Protein AF-A0A523R5H1-F1 (afdb_monomer)

Secondary structure (DSSP, 8-state):
-PPP--GGGHHHHHHHHHHHHHHHHHHHHHHT-SHHHHS------SSEEEEEEEPPPPPPPP-SSSPPPP-PPEEEEEEEE-----------HHHHHTT-HHHHHHHHHHHHHHHHHHHHHHHHHHHHTTTTT-B-TTSSBSS-S-EEEETTEEEEE-----S-S-HHHHHHHHHHTT--

Foldseek 3Di:
DPDDDDPVCVVVVLCVLLVVLLVVLLVVLVVVACLVVVDDDDDDPDQKDKDKDWADFDDDDDDPPDDDDDDIDTAFMDMDGDDDDDDDDDDDPVCVVVVVVVVSSVVSNVVSVVVSVVVNCVSVVLVVQQQPRHADSQRHRVQAQFRAGHPPGRDGHHPDDPDDPDPVRVVVSVVVVVPD

Solvent-accessible surface area (backbone atoms only — not comparable to full-atom values): 11364 Å² total; per-residue (Å²): 130,87,80,76,91,45,85,86,52,48,62,63,57,49,48,58,50,44,50,50,49,21,55,52,54,32,50,59,49,57,75,70,48,64,58,75,81,77,40,90,86,81,88,78,94,60,76,55,50,77,50,71,43,70,43,76,77,76,81,88,71,85,83,83,86,64,86,85,80,81,79,62,49,66,35,48,59,41,78,48,72,72,81,88,84,86,86,87,86,86,82,61,69,65,50,59,77,70,64,43,55,75,62,60,59,44,52,36,43,52,49,21,50,49,54,50,50,52,53,52,50,58,61,50,46,50,66,76,16,20,68,81,70,29,62,46,62,76,74,42,34,65,54,33,67,68,39,56,65,29,92,89,37,82,57,65,45,62,74,66,79,90,68,67,98,42,75,70,46,53,52,52,56,56,55,54,67,74,76,110

pLDDT: mean 78.18, std 9.93, range [37.97, 90.0]

Nearest PDB structures (foldseek):
  6tsu-assembly1_U4  TM=4.488E-01  e=1.865E+00  Rhodobacter capsulatus DE442

Sequence (180 aa):
MPSVAISENFGDLLDARMRRIYDTDYKERIMTSMIPYLFGMETSDRAYEIVSGVGGMQDLQDFDGTISYDAPVQLYDKTFTFPEKALGFKIERKLYDDAMFATIDREPWQMAVSSARTREKAGAAIFNGAFVGTDGPDSVSLCNASHPYSEDDATTQSNTGTTALAPASIEATRRIGYTS

Structure (mmCIF, N/CA/C/O backbone):
data_AF-A0A523R5H1-F1
#
_entry.id   AF-A0A523R5H1-F1
#
loop_
_atom_site.group_PDB
_atom_site.id
_atom_site.type_symbol
_atom_site.label_atom_id
_atom_site.label_alt_id
_atom_site.label_comp_id
_atom_site.label_asym_id
_atom_site.label_entity_id
_atom_site.label_seq_id
_atom_site.pdbx_PDB_ins_code
_atom_site.Cartn_x
_atom_site.Cartn_y
_atom_site.Cartn_z
_atom_site.occupancy
_atom_site.B_iso_or_equiv
_atom_site.auth_seq_id
_atom_site.auth_comp_id
_atom_site.auth_asym_id
_atom_site.auth_atom_id
_atom_site.pdbx_PDB_model_num
ATOM 1 N N . MET A 1 1 ? -0.820 -10.558 41.064 1.00 37.97 1 MET A N 1
ATOM 2 C CA . MET A 1 1 ? -1.942 -10.178 41.950 1.00 37.97 1 MET A CA 1
ATOM 3 C C . MET A 1 1 ? -3.156 -9.925 41.069 1.00 37.97 1 MET A C 1
ATOM 5 O O . MET A 1 1 ? -2.973 -9.226 40.077 1.00 37.97 1 MET A O 1
ATOM 9 N N . PRO A 1 2 ? -4.343 -10.493 41.338 1.00 46.25 2 PRO A N 1
ATOM 10 C CA . PRO A 1 2 ? -5.541 -10.104 40.603 1.00 46.25 2 PRO A CA 1
ATOM 11 C C . PRO A 1 2 ? -5.817 -8.628 40.914 1.00 46.25 2 PRO A C 1
ATOM 13 O O . PRO A 1 2 ? -5.913 -8.248 42.079 1.00 46.25 2 PRO A O 1
ATOM 16 N N . SER A 1 3 ? -5.839 -7.792 39.877 1.00 49.44 3 SER A N 1
ATOM 17 C CA . SER A 1 3 ? -6.162 -6.369 39.999 1.00 49.44 3 SER A CA 1
ATOM 18 C C . SER A 1 3 ? -7.572 -6.239 40.575 1.00 49.44 3 SER A C 1
ATOM 20 O O . SER A 1 3 ? -8.535 -6.721 39.978 1.00 49.44 3 SER A O 1
ATOM 22 N N . VAL A 1 4 ? -7.693 -5.659 41.771 1.00 49.28 4 VAL A N 1
ATOM 23 C CA . VAL A 1 4 ? -8.991 -5.361 42.382 1.00 49.28 4 VAL A CA 1
ATOM 24 C C . VAL A 1 4 ? -9.612 -4.209 41.591 1.00 49.28 4 VAL A C 1
ATOM 26 O O . VAL A 1 4 ? -8.994 -3.156 41.429 1.00 49.28 4 VAL A O 1
ATOM 29 N N . ALA A 1 5 ? -10.824 -4.414 41.073 1.00 49.66 5 ALA A N 1
ATOM 30 C CA . ALA A 1 5 ? -11.556 -3.403 40.318 1.00 49.66 5 ALA A CA 1
ATOM 31 C C . ALA A 1 5 ? -12.080 -2.306 41.265 1.00 49.66 5 ALA A C 1
ATOM 33 O O . ALA A 1 5 ? -13.193 -2.390 41.778 1.00 49.66 5 ALA A O 1
ATOM 34 N N . ILE A 1 6 ? -11.253 -1.294 41.525 1.00 56.81 6 ILE A N 1
ATOM 35 C CA . ILE A 1 6 ? -11.641 -0.032 42.172 1.00 56.81 6 ILE A CA 1
ATOM 36 C C . ILE A 1 6 ? -11.884 1.043 41.106 1.00 56.81 6 ILE A C 1
ATOM 38 O O . ILE A 1 6 ? -11.350 0.951 40.002 1.00 56.81 6 ILE A O 1
ATOM 42 N N . SER A 1 7 ? -12.681 2.069 41.417 1.00 56.81 7 SER A N 1
ATOM 43 C CA . SER A 1 7 ? -13.107 3.104 40.456 1.00 56.81 7 SER A CA 1
ATOM 44 C C . SER A 1 7 ? -11.960 3.860 39.773 1.00 56.81 7 SER A C 1
ATOM 46 O O . SER A 1 7 ? -12.163 4.409 38.695 1.00 56.81 7 SER A O 1
ATOM 48 N N . GLU A 1 8 ? -10.769 3.881 40.375 1.00 61.47 8 GLU A N 1
ATOM 49 C CA . GLU A 1 8 ? -9.555 4.468 39.791 1.00 61.47 8 GLU A CA 1
ATOM 50 C C . GLU A 1 8 ? -9.006 3.649 38.607 1.00 61.47 8 GLU A C 1
ATOM 52 O O . GLU A 1 8 ? -8.511 4.232 37.650 1.00 61.47 8 GLU A O 1
ATOM 57 N N . ASN A 1 9 ? -9.196 2.323 38.596 1.00 61.16 9 ASN A N 1
ATOM 58 C CA . ASN A 1 9 ? -8.737 1.421 37.524 1.00 61.16 9 ASN A CA 1
ATOM 59 C C . ASN A 1 9 ? -9.783 1.236 36.406 1.00 61.16 9 ASN A C 1
ATOM 61 O O . ASN A 1 9 ? -9.667 0.344 35.564 1.00 61.16 9 ASN A O 1
ATOM 65 N N . PHE A 1 10 ? -10.847 2.043 36.416 1.00 57.31 10 PHE A N 1
ATOM 66 C CA . PHE A 1 10 ? -11.969 1.922 35.488 1.00 57.31 10 PHE A CA 1
ATOM 67 C C . PHE A 1 10 ? -11.547 2.118 34.021 1.00 57.31 10 PHE A C 1
ATOM 69 O O . PHE A 1 10 ? -11.956 1.346 33.152 1.00 57.31 10 PHE A O 1
ATOM 76 N N . GLY A 1 11 ? -10.695 3.116 33.760 1.00 64.44 11 GLY A N 1
ATOM 77 C CA . GLY A 1 11 ? -10.177 3.406 32.420 1.00 64.44 11 GLY A CA 1
ATOM 78 C C . GLY A 1 11 ? -9.339 2.260 31.856 1.00 64.44 11 GLY A C 1
ATOM 79 O O . GLY A 1 11 ? -9.585 1.824 30.735 1.00 64.44 11 GLY A O 1
ATOM 80 N N . ASP A 1 12 ? -8.429 1.710 32.661 1.00 69.25 12 ASP A N 1
ATOM 81 C CA . ASP A 1 12 ? -7.510 0.644 32.243 1.00 69.25 12 ASP A CA 1
ATOM 82 C C . ASP A 1 12 ? -8.241 -0.657 31.869 1.00 69.25 12 ASP A C 1
ATOM 84 O O . ASP A 1 12 ? -7.874 -1.346 30.914 1.00 69.25 12 ASP A O 1
ATOM 88 N N . LEU A 1 13 ? -9.315 -0.997 32.591 1.00 70.00 13 LEU A N 1
ATOM 89 C CA . LEU A 1 13 ? -10.130 -2.179 32.291 1.00 70.00 13 LEU A CA 1
ATOM 90 C C . LEU A 1 13 ? -10.948 -2.009 31.004 1.00 70.00 13 LEU A C 1
ATOM 92 O O . LEU A 1 13 ? -11.125 -2.973 30.251 1.00 70.00 13 LEU A O 1
ATOM 96 N N . LEU A 1 14 ? -11.449 -0.796 30.749 1.00 71.88 14 LEU A N 1
ATOM 97 C CA . LEU A 1 14 ? -12.194 -0.485 29.534 1.00 71.88 14 LEU A CA 1
ATOM 98 C C . LEU A 1 14 ? -11.258 -0.470 28.321 1.00 71.88 14 LEU A C 1
ATOM 100 O O . LEU A 1 14 ? -11.583 -1.091 27.309 1.00 71.88 14 LEU A O 1
ATOM 104 N N . ASP A 1 15 ? -10.072 0.125 28.450 1.00 79.00 15 ASP A N 1
ATOM 105 C CA . ASP A 1 15 ? -9.051 0.150 27.399 1.00 79.00 15 ASP A CA 1
ATOM 106 C C . ASP A 1 15 ? -8.651 -1.265 26.958 1.00 79.00 15 ASP A C 1
ATOM 108 O O . ASP A 1 15 ? -8.729 -1.600 25.775 1.00 79.00 15 ASP A O 1
ATOM 112 N N . ALA A 1 16 ? -8.352 -2.159 27.907 1.00 83.12 16 ALA A N 1
ATOM 113 C CA . ALA A 1 16 ? -7.979 -3.538 27.593 1.00 83.12 16 ALA A CA 1
ATOM 114 C C . ALA A 1 16 ? -9.077 -4.309 26.828 1.00 83.12 16 ALA A C 1
ATOM 116 O O . ALA A 1 16 ? -8.771 -5.130 25.955 1.00 83.12 16 ALA A O 1
ATOM 117 N N . ARG A 1 17 ? -10.361 -4.057 27.130 1.00 82.69 17 ARG A N 1
ATOM 118 C CA . ARG A 1 17 ? -11.498 -4.654 26.406 1.00 82.69 17 ARG A CA 1
ATOM 119 C C . ARG A 1 17 ? -11.628 -4.075 25.000 1.00 82.69 17 ARG A C 1
ATOM 121 O O . ARG A 1 17 ? -11.708 -4.847 24.046 1.00 82.69 17 ARG A O 1
ATOM 128 N N . MET A 1 18 ? -11.640 -2.749 24.873 1.00 83.81 18 MET A N 1
ATOM 129 C CA . MET A 1 18 ? -11.789 -2.065 23.584 1.00 83.81 18 MET A CA 1
ATOM 130 C C . MET A 1 18 ? -10.647 -2.435 22.636 1.00 83.81 18 MET A C 1
ATOM 132 O O . MET A 1 18 ? -10.885 -2.757 21.472 1.00 83.81 18 MET A O 1
ATOM 136 N N . ARG A 1 19 ? -9.416 -2.483 23.158 1.00 84.69 19 ARG A N 1
ATOM 137 C CA . ARG A 1 19 ? -8.225 -2.895 22.416 1.00 84.69 19 ARG A CA 1
ATOM 138 C C . ARG A 1 19 ? -8.326 -4.330 21.920 1.00 84.69 19 ARG A C 1
ATOM 140 O O . ARG A 1 19 ? -8.032 -4.590 20.760 1.00 84.69 19 ARG A O 1
ATOM 147 N N . ARG A 1 20 ? -8.802 -5.258 22.756 1.00 87.00 20 ARG A N 1
ATOM 148 C CA . ARG A 1 20 ? -9.009 -6.653 22.340 1.00 87.00 20 ARG A CA 1
ATOM 149 C C . ARG A 1 20 ? -10.024 -6.768 21.203 1.00 87.00 20 ARG A C 1
ATOM 151 O O . ARG A 1 20 ? -9.769 -7.519 20.264 1.00 87.00 20 ARG A O 1
ATOM 158 N N . ILE A 1 21 ? -11.155 -6.062 21.299 1.00 85.38 21 ILE A N 1
ATOM 159 C CA . ILE A 1 21 ? -12.183 -6.053 20.245 1.00 85.38 21 ILE A CA 1
ATOM 160 C C . ILE A 1 21 ? -11.562 -5.530 18.950 1.00 85.38 21 ILE A C 1
ATOM 162 O O . ILE A 1 21 ? -11.566 -6.240 17.950 1.00 85.38 21 ILE A O 1
ATOM 166 N N . TYR A 1 22 ? -10.924 -4.357 19.004 1.00 85.88 22 TYR A N 1
ATOM 167 C CA . TYR A 1 22 ? -10.254 -3.765 17.850 1.00 85.88 22 TYR A CA 1
ATOM 168 C C . TYR A 1 22 ? -9.224 -4.714 17.220 1.00 85.88 22 TYR A C 1
ATOM 170 O O . TYR A 1 22 ? -9.290 -4.974 16.022 1.00 85.88 22 TYR A O 1
ATOM 178 N N . ASP A 1 23 ? -8.300 -5.266 18.010 1.00 86.88 23 ASP A N 1
ATOM 179 C CA . ASP A 1 23 ? -7.216 -6.113 17.505 1.00 86.88 23 ASP A CA 1
ATOM 180 C C . ASP A 1 23 ? -7.735 -7.409 16.871 1.00 86.88 23 ASP A C 1
ATOM 182 O O . ASP A 1 23 ? -7.182 -7.868 15.870 1.00 86.88 23 ASP A O 1
ATOM 186 N N . THR A 1 24 ? -8.785 -8.005 17.439 1.00 88.12 24 THR A N 1
ATOM 187 C CA . THR A 1 24 ? -9.395 -9.236 16.909 1.00 88.12 24 THR A CA 1
ATOM 188 C C . THR A 1 24 ? -10.057 -8.951 15.563 1.00 88.12 24 THR A C 1
ATOM 190 O O . THR A 1 24 ? -9.707 -9.557 14.551 1.00 88.12 24 THR A O 1
ATOM 193 N N . ASP A 1 25 ? -10.928 -7.944 15.532 1.00 85.56 25 ASP A N 1
ATOM 194 C CA . ASP A 1 25 ? -11.674 -7.537 14.344 1.00 85.56 25 ASP A CA 1
ATOM 195 C C . ASP A 1 25 ? -10.788 -7.008 13.214 1.00 85.56 25 ASP A C 1
ATOM 197 O O . ASP A 1 25 ? -11.092 -7.187 12.029 1.00 85.56 25 ASP A O 1
ATOM 201 N N . TYR A 1 26 ? -9.708 -6.315 13.566 1.00 83.12 26 TYR A N 1
ATOM 202 C CA . TYR A 1 26 ? -8.750 -5.790 12.606 1.00 83.12 26 TYR A CA 1
ATOM 203 C C . TYR A 1 26 ? -7.939 -6.921 11.968 1.00 83.12 26 TYR A C 1
ATOM 205 O O . TYR A 1 26 ? -7.792 -6.955 10.745 1.00 83.12 26 TYR A O 1
ATOM 213 N N . LYS A 1 27 ? -7.470 -7.891 12.767 1.00 85.00 27 LYS A N 1
ATOM 214 C CA . LYS A 1 27 ? -6.739 -9.064 12.263 1.00 85.00 27 LYS A CA 1
ATOM 215 C C . LYS A 1 27 ? -7.581 -9.890 11.297 1.00 85.00 27 LYS A C 1
ATOM 217 O O . LYS A 1 27 ? -7.102 -10.195 10.209 1.00 85.00 27 LYS A O 1
ATOM 222 N N . GLU A 1 28 ? -8.827 -10.205 11.646 1.00 83.81 28 GLU A N 1
ATOM 223 C CA . GLU A 1 28 ? -9.723 -10.979 10.772 1.00 83.81 28 GLU A CA 1
ATOM 224 C C . GLU A 1 28 ? -9.933 -10.301 9.410 1.00 83.81 28 GLU A C 1
ATOM 226 O O . GLU A 1 28 ? -9.902 -10.949 8.359 1.00 83.81 28 GLU A O 1
ATOM 231 N N . ARG A 1 29 ? -10.070 -8.970 9.405 1.00 81.50 29 ARG A N 1
ATOM 232 C CA . ARG A 1 29 ? -10.246 -8.198 8.169 1.00 81.50 29 ARG A CA 1
ATOM 233 C C . ARG A 1 29 ? -8.983 -8.129 7.325 1.00 81.50 29 ARG A C 1
ATOM 235 O O . ARG A 1 29 ? -9.084 -8.215 6.106 1.00 81.50 29 ARG A O 1
ATOM 242 N N . ILE A 1 30 ? -7.809 -8.026 7.945 1.00 75.12 30 ILE A N 1
ATOM 243 C CA . ILE A 1 30 ? -6.536 -8.098 7.216 1.00 75.12 30 ILE A CA 1
ATOM 244 C C . ILE A 1 30 ? -6.362 -9.461 6.547 1.00 75.12 30 ILE A C 1
ATOM 246 O O . ILE A 1 30 ? -5.889 -9.513 5.418 1.00 75.12 30 ILE A O 1
ATOM 250 N N . MET A 1 31 ? -6.755 -10.555 7.200 1.00 72.00 31 MET A N 1
ATOM 251 C CA . MET A 1 31 ? -6.618 -11.901 6.623 1.00 72.00 31 MET A CA 1
ATOM 252 C C . MET A 1 31 ? -7.493 -12.108 5.379 1.00 72.00 31 MET A C 1
ATOM 254 O O . MET A 1 31 ? -7.165 -12.927 4.528 1.00 72.00 31 MET A O 1
ATOM 258 N N . THR A 1 32 ? -8.580 -11.343 5.252 1.00 80.44 32 THR A N 1
ATOM 259 C CA . THR A 1 32 ? -9.464 -11.356 4.072 1.00 80.44 32 THR A CA 1
ATOM 260 C C . THR A 1 32 ? -9.066 -10.300 3.024 1.00 80.44 32 THR A C 1
ATOM 262 O O . THR A 1 32 ? -9.730 -10.154 2.001 1.00 80.44 32 THR A O 1
ATOM 265 N N . SER A 1 33 ? -7.997 -9.537 3.266 1.00 83.69 33 SER A N 1
ATOM 266 C CA . SER A 1 33 ? -7.520 -8.488 2.361 1.00 83.69 33 SER A CA 1
ATOM 267 C C . SER A 1 33 ? -7.110 -9.054 1.003 1.00 83.69 33 SER A C 1
ATOM 269 O O . SER A 1 33 ? -6.491 -10.116 0.921 1.00 83.69 33 SER A O 1
ATOM 271 N N . MET A 1 34 ? -7.390 -8.304 -0.066 1.00 83.50 34 MET A N 1
ATOM 272 C CA . MET A 1 34 ? -6.948 -8.667 -1.415 1.00 83.50 34 MET A CA 1
ATOM 273 C C . MET A 1 34 ? -5.550 -8.121 -1.739 1.00 83.50 34 MET A C 1
ATOM 275 O O . MET A 1 34 ? -4.915 -8.566 -2.691 1.00 83.50 34 MET A O 1
ATOM 279 N N . ILE A 1 35 ? -5.038 -7.198 -0.917 1.00 85.94 35 ILE A N 1
ATOM 280 C CA . ILE A 1 35 ? -3.739 -6.538 -1.099 1.00 85.94 35 ILE A CA 1
ATOM 281 C C . ILE A 1 35 ? -2.579 -7.543 -1.216 1.00 85.94 35 ILE A C 1
ATOM 283 O O . ILE A 1 35 ? -1.800 -7.387 -2.153 1.00 85.94 35 ILE A O 1
ATOM 287 N N . PRO A 1 36 ? -2.451 -8.589 -0.369 1.00 84.69 36 PRO A N 1
ATOM 288 C CA . PRO A 1 36 ? -1.332 -9.534 -0.467 1.00 84.69 36 PRO A CA 1
ATOM 289 C C . PRO A 1 36 ? -1.320 -10.360 -1.759 1.00 84.69 36 PRO A C 1
ATOM 291 O O . PRO A 1 36 ? -0.283 -10.897 -2.127 1.00 84.69 36 PRO A O 1
ATOM 294 N N . TYR A 1 37 ? -2.465 -10.484 -2.438 1.00 84.75 37 TYR A N 1
ATOM 295 C CA . TYR A 1 37 ? -2.551 -11.171 -3.729 1.00 84.75 37 TYR A CA 1
ATOM 296 C C . TYR A 1 37 ? -2.187 -10.260 -4.905 1.00 84.75 37 TYR A C 1
ATOM 298 O O . TYR A 1 37 ? -1.831 -10.756 -5.969 1.00 84.75 37 TYR A O 1
ATOM 306 N N . LEU A 1 38 ? -2.307 -8.941 -4.729 1.00 83.69 38 LEU A N 1
ATOM 307 C CA . LEU A 1 38 ? -2.040 -7.948 -5.771 1.00 83.69 38 LEU A CA 1
ATOM 308 C C . LEU A 1 38 ? -0.629 -7.353 -5.678 1.00 83.69 38 LEU A C 1
ATOM 310 O O . LEU A 1 38 ? -0.081 -6.943 -6.696 1.00 83.69 38 LEU A O 1
ATOM 314 N N . PHE A 1 39 ? -0.050 -7.295 -4.478 1.00 85.62 39 PHE A N 1
ATOM 315 C CA . PHE A 1 39 ? 1.228 -6.638 -4.213 1.00 85.62 39 PHE A CA 1
ATOM 316 C C . PHE A 1 39 ? 2.195 -7.559 -3.465 1.00 85.62 39 PHE A C 1
ATOM 318 O O . PHE A 1 39 ? 1.802 -8.266 -2.535 1.00 85.62 39 PHE A O 1
ATOM 325 N N . GLY A 1 40 ? 3.482 -7.476 -3.815 1.00 83.94 40 GLY A N 1
ATOM 326 C CA . GLY A 1 40 ? 4.562 -7.969 -2.962 1.00 83.94 40 GLY A CA 1
ATOM 327 C C . GLY A 1 40 ? 4.672 -7.078 -1.726 1.00 83.94 40 GLY A C 1
ATOM 328 O O . GLY A 1 40 ? 4.917 -5.881 -1.846 1.00 83.94 40 GLY A O 1
ATOM 329 N N . MET A 1 41 ? 4.422 -7.641 -0.546 1.00 82.25 41 MET A N 1
ATOM 330 C CA . MET A 1 41 ? 4.431 -6.891 0.709 1.00 82.25 41 MET A CA 1
ATOM 331 C C . MET A 1 41 ? 5.783 -7.036 1.403 1.00 82.25 41 MET A C 1
ATOM 333 O O . MET A 1 41 ? 6.143 -8.133 1.824 1.00 82.25 41 MET A O 1
ATOM 337 N N . GLU A 1 42 ? 6.475 -5.917 1.593 1.00 82.31 42 GLU A N 1
ATOM 338 C CA . GLU A 1 42 ? 7.677 -5.825 2.422 1.00 82.31 42 GLU A C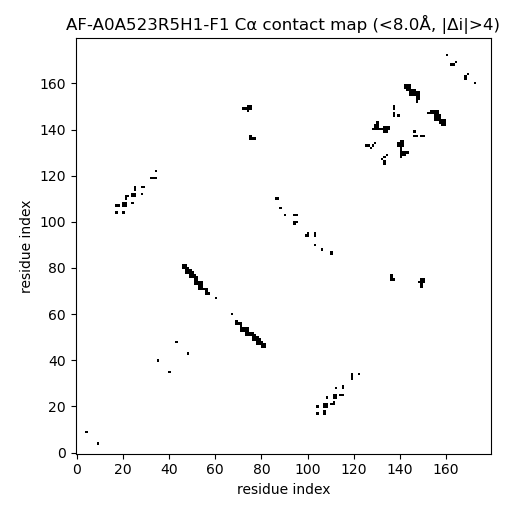A 1
ATOM 339 C C . GLU A 1 42 ? 7.410 -4.952 3.653 1.00 82.31 42 GLU A C 1
ATOM 341 O O . GLU A 1 42 ? 6.553 -4.064 3.643 1.00 82.31 42 GLU A O 1
ATOM 346 N N . THR A 1 43 ? 8.120 -5.229 4.745 1.00 81.31 43 THR A N 1
ATOM 347 C CA . THR A 1 43 ? 8.044 -4.451 5.987 1.00 81.31 43 THR A CA 1
ATOM 348 C C . THR A 1 43 ? 9.255 -3.538 6.096 1.00 81.31 43 THR A C 1
ATOM 350 O O . THR A 1 43 ? 10.379 -4.008 5.935 1.00 81.31 43 THR A O 1
ATOM 353 N N . SER A 1 44 ? 9.037 -2.269 6.433 1.00 81.56 44 SER A N 1
ATOM 354 C CA . SER A 1 44 ? 10.105 -1.311 6.722 1.00 81.56 44 SER A CA 1
ATOM 355 C C . SER A 1 44 ? 9.808 -0.546 8.010 1.00 81.56 44 SER A C 1
ATOM 357 O O . SER A 1 44 ? 8.657 -0.201 8.281 1.00 81.56 44 SER A O 1
ATOM 359 N N . ASP A 1 45 ? 10.866 -0.268 8.773 1.00 82.12 45 ASP A N 1
ATOM 360 C CA . ASP A 1 45 ? 10.852 0.597 9.959 1.00 82.12 45 ASP A CA 1
ATOM 361 C C . ASP A 1 45 ? 11.319 2.034 9.641 1.00 82.12 45 ASP A C 1
ATOM 363 O O . ASP A 1 45 ? 11.437 2.874 10.537 1.00 82.12 45 ASP A O 1
ATOM 367 N N . ARG A 1 46 ? 11.640 2.337 8.373 1.00 81.75 46 ARG A N 1
ATOM 368 C CA . ARG A 1 46 ? 12.145 3.650 7.949 1.00 81.75 46 ARG A CA 1
ATOM 369 C C . ARG A 1 46 ? 10.999 4.597 7.605 1.00 81.75 46 ARG A C 1
ATOM 371 O O . ARG A 1 46 ? 9.937 4.187 7.153 1.00 81.75 46 ARG A O 1
ATOM 378 N N . ALA A 1 47 ? 11.238 5.898 7.769 1.00 76.75 47 ALA A N 1
ATOM 379 C CA . ALA A 1 47 ? 10.262 6.933 7.409 1.00 76.75 47 ALA A CA 1
ATOM 380 C C . ALA A 1 47 ? 9.981 6.990 5.893 1.00 76.75 47 ALA A C 1
ATOM 382 O O . ALA A 1 47 ? 8.889 7.376 5.471 1.00 76.75 47 ALA A O 1
ATOM 383 N N . TYR A 1 48 ? 10.969 6.608 5.084 1.00 81.12 48 TYR A N 1
ATOM 384 C CA . TYR A 1 48 ? 10.861 6.459 3.640 1.00 81.12 48 TYR A CA 1
ATOM 385 C C . TYR A 1 48 ? 11.794 5.343 3.163 1.00 81.12 48 TYR A C 1
ATOM 387 O O . TYR A 1 48 ? 12.813 5.071 3.801 1.00 81.12 48 TYR A O 1
ATOM 395 N N . GLU A 1 49 ? 11.455 4.731 2.032 1.00 81.38 49 GLU A N 1
ATOM 396 C CA . GLU A 1 49 ? 12.320 3.789 1.317 1.00 81.38 49 GLU A CA 1
ATOM 397 C C . GLU A 1 49 ? 12.511 4.254 -0.119 1.00 81.38 49 GLU A C 1
ATOM 399 O O . GLU A 1 49 ? 11.582 4.780 -0.734 1.00 81.38 49 GLU A O 1
ATOM 404 N N . ILE A 1 50 ? 13.717 4.059 -0.646 1.00 80.94 50 ILE A N 1
ATOM 405 C CA . ILE A 1 50 ? 14.052 4.370 -2.034 1.00 80.94 50 ILE A CA 1
ATOM 406 C C . ILE A 1 50 ? 14.378 3.056 -2.724 1.00 80.94 50 ILE A C 1
ATOM 408 O O . ILE A 1 50 ? 15.282 2.336 -2.300 1.00 80.94 50 ILE A O 1
ATOM 412 N N . VAL A 1 51 ? 13.632 2.752 -3.780 1.00 78.56 51 VAL A N 1
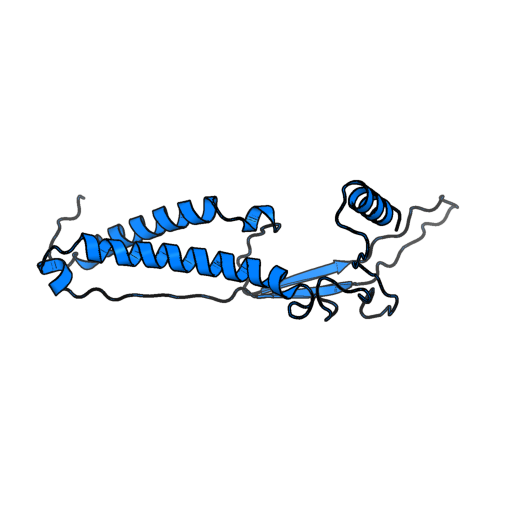ATOM 413 C CA . VAL A 1 51 ? 13.927 1.633 -4.672 1.00 78.56 51 VAL A CA 1
ATOM 414 C C . VAL A 1 51 ? 14.472 2.218 -5.965 1.00 78.56 51 VAL A C 1
ATOM 416 O O . VAL A 1 51 ? 13.798 3.025 -6.603 1.00 78.56 51 VAL A O 1
ATOM 419 N N . SER A 1 52 ? 15.690 1.814 -6.315 1.00 77.56 52 SER A N 1
ATOM 420 C CA . SER A 1 52 ? 16.357 2.190 -7.560 1.00 77.56 52 SER A CA 1
ATOM 421 C C . SER A 1 52 ? 16.339 1.003 -8.512 1.00 77.56 52 SER A C 1
ATOM 423 O O . SER A 1 52 ? 16.684 -0.115 -8.116 1.00 77.56 52 SER A O 1
ATOM 425 N N . GLY A 1 53 ? 15.902 1.223 -9.750 1.00 66.94 53 GLY A N 1
ATOM 426 C CA . GLY A 1 53 ? 16.055 0.221 -10.796 1.00 66.94 53 GLY A CA 1
ATOM 427 C C . GLY A 1 53 ? 17.483 0.248 -11.342 1.00 66.94 53 GLY A C 1
ATOM 428 O O . GLY A 1 53 ? 18.022 1.308 -11.641 1.00 66.94 53 GLY A O 1
ATOM 429 N N . VAL A 1 54 ? 18.096 -0.919 -11.508 1.00 66.69 54 VAL A N 1
ATOM 430 C CA . VAL A 1 54 ? 19.371 -1.056 -12.225 1.00 66.69 54 VAL A CA 1
ATOM 431 C C . VAL A 1 54 ? 19.087 -1.806 -13.519 1.00 66.69 54 VAL A C 1
ATOM 433 O O . VAL A 1 54 ? 18.398 -2.828 -13.494 1.00 66.69 54 VAL A O 1
ATOM 436 N N . GLY A 1 55 ? 19.574 -1.280 -14.643 1.00 60.75 55 GLY A N 1
ATOM 437 C CA . GLY A 1 55 ? 19.435 -1.909 -15.951 1.00 60.75 55 GLY A 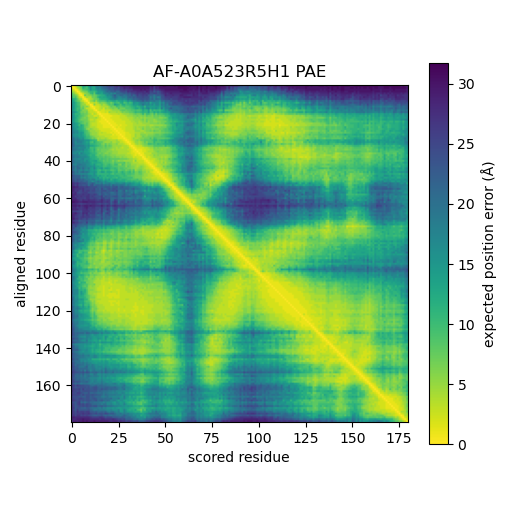CA 1
ATOM 438 C C . GLY A 1 55 ? 20.018 -3.323 -15.973 1.00 60.75 55 GLY A C 1
ATOM 439 O O . GLY A 1 55 ? 20.962 -3.638 -15.245 1.00 60.75 55 GLY A O 1
ATOM 440 N N . GLY A 1 56 ? 19.430 -4.189 -16.800 1.00 59.09 56 GLY A N 1
ATOM 441 C CA . GLY A 1 56 ? 19.927 -5.548 -16.998 1.00 59.09 56 GLY A CA 1
ATOM 442 C C . GLY A 1 56 ? 21.334 -5.551 -17.597 1.00 59.09 56 GLY A C 1
ATOM 443 O O . GLY A 1 56 ? 21.676 -4.669 -18.382 1.00 59.09 56 GLY A O 1
ATOM 444 N N . MET A 1 57 ? 22.137 -6.549 -17.224 1.00 59.62 57 MET A N 1
ATOM 445 C CA . MET A 1 57 ? 23.426 -6.795 -17.871 1.00 59.62 57 MET A CA 1
ATOM 446 C C . MET A 1 57 ? 23.201 -7.464 -19.231 1.00 59.62 57 MET A C 1
ATOM 448 O O . MET A 1 57 ? 22.288 -8.278 -19.378 1.00 59.62 57 MET A O 1
ATOM 452 N N . GLN A 1 58 ? 24.039 -7.134 -20.207 1.00 60.75 58 GLN A N 1
ATOM 453 C CA . GLN A 1 58 ? 24.035 -7.738 -21.535 1.00 60.75 58 GLN A CA 1
ATOM 454 C C . GLN A 1 58 ? 24.322 -9.247 -21.494 1.00 60.75 58 GLN A C 1
ATOM 456 O O . GLN A 1 58 ? 24.955 -9.766 -20.570 1.00 60.75 58 GLN A O 1
ATOM 461 N N . ASP A 1 59 ? 23.882 -9.948 -22.543 1.00 67.12 59 ASP A N 1
ATOM 462 C CA . ASP A 1 59 ? 24.140 -11.375 -22.722 1.00 67.12 59 ASP A CA 1
ATOM 463 C C . ASP A 1 59 ? 25.643 -11.687 -22.733 1.00 67.12 59 ASP A C 1
ATOM 465 O O . ASP A 1 59 ? 26.451 -10.983 -23.353 1.00 67.12 59 ASP A O 1
ATOM 469 N N . LEU A 1 60 ? 26.002 -12.797 -22.079 1.00 66.75 60 LEU A N 1
ATOM 470 C CA . LEU A 1 60 ? 27.368 -13.317 -22.045 1.00 66.75 60 LEU A CA 1
ATOM 471 C C . LEU A 1 60 ? 27.873 -13.558 -23.473 1.00 66.75 60 LEU A C 1
ATOM 473 O O . LEU A 1 60 ? 27.336 -14.394 -24.198 1.00 66.75 60 LEU A O 1
ATOM 477 N N . GLN A 1 61 ? 28.919 -12.832 -23.860 1.00 72.62 61 GLN A N 1
ATOM 478 C CA . GLN A 1 61 ? 29.601 -13.023 -25.139 1.00 72.62 61 GLN A C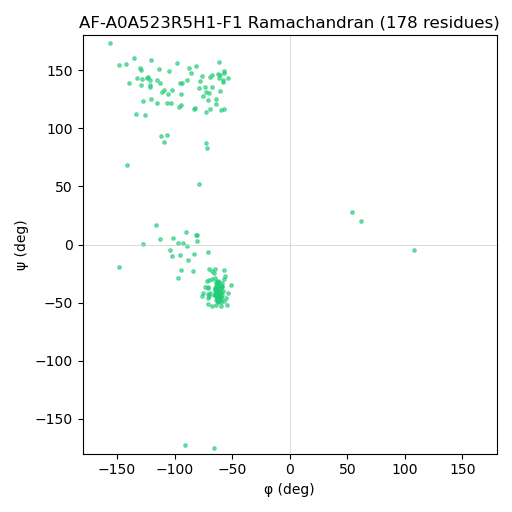A 1
ATOM 479 C C . GLN A 1 61 ? 30.601 -14.184 -25.056 1.00 72.62 61 GLN A C 1
ATOM 481 O O . GLN A 1 61 ? 31.145 -14.476 -23.986 1.00 72.62 61 GLN A O 1
ATOM 486 N N . ASP A 1 62 ? 30.874 -14.823 -26.197 1.00 73.88 62 ASP A N 1
ATOM 487 C CA . ASP A 1 62 ? 31.924 -15.836 -26.300 1.00 73.88 62 ASP A CA 1
ATOM 488 C C . ASP A 1 62 ? 33.289 -15.226 -25.947 1.00 73.88 62 ASP A C 1
ATOM 490 O O . ASP A 1 62 ? 33.668 -14.156 -26.422 1.00 73.88 62 ASP A O 1
ATOM 494 N N . PHE A 1 63 ? 34.037 -15.912 -25.084 1.00 71.25 63 PHE A N 1
ATOM 495 C CA . PHE A 1 63 ? 35.308 -15.419 -24.564 1.00 71.25 63 PHE A CA 1
ATOM 496 C C . PHE A 1 63 ? 36.410 -15.465 -25.637 1.00 71.25 63 PHE A C 1
ATOM 498 O O . PHE A 1 63 ? 36.842 -16.546 -26.037 1.00 71.25 63 PHE A O 1
ATOM 505 N N . ASP A 1 64 ? 36.910 -14.300 -26.061 1.00 76.94 64 ASP A N 1
ATOM 506 C CA . ASP A 1 64 ? 37.954 -14.155 -27.093 1.00 76.94 64 ASP A CA 1
ATOM 507 C C . ASP A 1 64 ? 39.367 -13.881 -26.533 1.00 76.94 64 ASP A C 1
ATOM 509 O O . ASP A 1 64 ? 40.319 -13.664 -27.285 1.00 76.94 64 ASP A O 1
ATOM 513 N N . GLY A 1 65 ? 39.517 -13.922 -25.206 1.00 69.88 65 GLY A N 1
ATOM 514 C CA . GLY A 1 65 ? 40.765 -13.612 -24.505 1.00 69.88 65 GLY A CA 1
ATOM 515 C C . GLY A 1 65 ? 40.751 -12.288 -23.738 1.00 69.88 65 GLY A C 1
ATOM 516 O O . GLY A 1 65 ? 41.700 -12.033 -22.996 1.00 69.88 65 GLY A O 1
ATOM 517 N N . THR A 1 66 ? 39.683 -11.487 -23.842 1.00 70.56 66 THR A N 1
ATOM 518 C CA . THR A 1 66 ? 39.457 -10.299 -22.999 1.00 70.56 66 THR A CA 1
ATOM 519 C C . THR A 1 66 ? 38.120 -10.395 -22.257 1.00 70.56 66 THR A C 1
ATOM 521 O O . THR A 1 66 ? 37.144 -10.929 -22.775 1.00 70.56 66 THR A O 1
ATOM 524 N N . ILE A 1 67 ? 38.060 -9.891 -21.019 1.00 74.19 67 ILE A N 1
ATOM 525 C CA . ILE A 1 67 ? 36.795 -9.770 -20.280 1.00 74.19 67 ILE A CA 1
ATOM 526 C C . ILE A 1 67 ? 36.109 -8.480 -20.732 1.00 74.19 67 ILE A C 1
ATOM 528 O O . ILE A 1 67 ? 36.641 -7.391 -20.513 1.00 74.19 67 ILE A O 1
ATOM 532 N N . SER A 1 68 ? 34.935 -8.607 -21.352 1.00 68.75 68 SER A N 1
ATOM 533 C CA . SER A 1 68 ? 34.056 -7.465 -21.603 1.00 68.75 68 SER A CA 1
ATOM 534 C C . SER A 1 68 ? 33.368 -7.060 -20.299 1.00 68.75 68 SER A C 1
ATOM 536 O O . SER A 1 68 ? 32.787 -7.907 -19.617 1.00 68.75 68 SER A O 1
ATOM 538 N N . TYR A 1 69 ? 33.459 -5.781 -19.938 1.00 71.62 69 TYR A N 1
ATOM 539 C CA . TYR A 1 69 ? 32.762 -5.212 -18.787 1.00 71.62 69 TYR A CA 1
ATOM 540 C C . TYR A 1 69 ? 31.558 -4.423 -19.280 1.00 71.62 69 TYR A C 1
ATOM 542 O O . TYR A 1 69 ? 31.715 -3.480 -20.053 1.00 71.62 69 TYR A O 1
ATOM 550 N N . ASP A 1 70 ? 30.377 -4.805 -18.810 1.00 70.12 70 ASP A N 1
ATOM 551 C CA . ASP A 1 70 ? 29.153 -4.062 -19.072 1.00 70.12 70 ASP A CA 1
ATOM 552 C C . ASP A 1 70 ? 28.960 -2.939 -18.039 1.00 70.12 70 ASP A C 1
ATOM 554 O O . ASP A 1 70 ? 29.367 -3.065 -16.878 1.00 70.12 70 ASP A O 1
ATOM 558 N N . ALA A 1 71 ? 28.349 -1.838 -18.472 1.00 67.31 71 ALA A N 1
ATOM 559 C CA . ALA A 1 71 ? 28.020 -0.687 -17.644 1.00 67.31 71 ALA A CA 1
ATOM 560 C C . ALA A 1 71 ? 26.491 -0.602 -17.510 1.00 67.31 71 ALA A C 1
ATOM 562 O O . ALA A 1 71 ? 25.840 -0.018 -18.379 1.00 67.31 71 ALA A O 1
ATOM 563 N N . PRO A 1 72 ? 25.898 -1.180 -16.448 1.00 64.88 72 PRO A N 1
ATOM 564 C CA . PRO A 1 72 ? 24.456 -1.137 -16.272 1.00 64.88 72 PRO A CA 1
ATOM 565 C C . PRO A 1 72 ? 23.999 0.314 -16.088 1.00 64.88 72 PRO A C 1
ATOM 567 O O . PRO A 1 72 ? 24.498 1.034 -15.221 1.00 64.88 72 PRO A O 1
ATOM 570 N N . VAL A 1 73 ? 23.050 0.739 -16.920 1.00 68.12 73 VAL A N 1
ATOM 571 C CA . VAL A 1 73 ? 22.447 2.075 -16.850 1.00 68.12 73 VAL A CA 1
ATOM 572 C C . VAL A 1 73 ? 21.513 2.133 -15.640 1.00 68.12 73 VAL A C 1
ATOM 574 O O . VAL A 1 73 ? 20.750 1.195 -15.394 1.00 68.12 73 VAL A O 1
ATOM 577 N N . GLN A 1 74 ? 21.575 3.216 -14.865 1.00 72.69 74 GLN A N 1
ATOM 578 C CA . GLN A 1 74 ? 20.637 3.447 -13.766 1.00 72.69 74 GLN A CA 1
ATOM 579 C C . GLN A 1 74 ? 19.248 3.765 -14.342 1.00 72.69 74 GLN A C 1
ATOM 581 O O . GLN A 1 74 ? 19.114 4.579 -15.255 1.00 72.69 74 GLN A O 1
ATOM 586 N N . LEU A 1 75 ? 18.219 3.085 -13.841 1.00 80.06 75 LEU A N 1
ATOM 587 C CA . LEU A 1 75 ? 16.823 3.360 -14.182 1.00 80.06 75 LEU A CA 1
ATOM 588 C C . LEU A 1 75 ? 16.242 4.369 -13.181 1.00 80.06 75 LEU A C 1
ATOM 590 O O . LEU A 1 75 ? 16.947 4.925 -12.346 1.00 80.06 75 LEU A O 1
ATOM 594 N N . TYR A 1 76 ? 14.936 4.604 -13.255 1.00 78.81 76 TYR A N 1
ATOM 595 C CA . TYR A 1 76 ? 14.271 5.551 -12.371 1.00 78.81 76 TYR A CA 1
ATOM 596 C C . TYR A 1 76 ? 14.248 5.107 -10.903 1.00 78.81 76 TYR A C 1
ATOM 598 O O . TYR A 1 76 ? 14.046 3.929 -10.582 1.00 78.81 76 TYR A O 1
ATOM 606 N N . ASP A 1 77 ? 14.341 6.094 -10.015 1.00 82.38 77 ASP A N 1
ATOM 607 C CA . ASP A 1 77 ? 14.181 5.918 -8.576 1.00 82.38 77 ASP A CA 1
ATOM 608 C C . ASP A 1 77 ? 12.725 6.181 -8.151 1.00 82.38 77 ASP A C 1
ATOM 610 O O . ASP A 1 77 ? 12.079 7.137 -8.591 1.00 82.38 77 ASP A O 1
ATOM 614 N N . LYS A 1 78 ? 12.192 5.362 -7.234 1.00 81.69 78 LYS A N 1
ATOM 615 C CA . LYS A 1 78 ? 10.907 5.627 -6.566 1.00 81.69 78 LYS A CA 1
ATOM 616 C C . LYS A 1 78 ? 11.092 5.717 -5.060 1.00 81.69 78 LYS A C 1
ATOM 618 O O . LYS A 1 78 ? 11.532 4.765 -4.417 1.00 81.69 78 LYS A O 1
ATOM 623 N N . THR A 1 79 ? 10.649 6.835 -4.493 1.00 83.56 79 THR A N 1
ATOM 624 C CA . THR A 1 79 ? 10.568 7.021 -3.041 1.00 83.56 79 THR A CA 1
ATOM 625 C C . THR A 1 79 ? 9.173 6.665 -2.537 1.00 83.56 79 THR A C 1
ATOM 627 O O . THR A 1 79 ? 8.183 7.299 -2.909 1.00 83.56 79 THR A O 1
ATOM 630 N N . PHE A 1 80 ? 9.093 5.680 -1.649 1.00 81.19 80 PHE A N 1
ATOM 631 C CA . PHE A 1 80 ? 7.883 5.324 -0.917 1.00 81.19 80 PHE A CA 1
ATOM 632 C C . PHE A 1 80 ? 7.876 6.021 0.441 1.00 81.19 80 PHE A C 1
ATOM 634 O O . PHE A 1 80 ? 8.847 5.947 1.193 1.00 81.19 80 PHE A O 1
ATOM 641 N N . THR A 1 81 ? 6.772 6.692 0.767 1.00 82.69 81 THR A N 1
ATOM 642 C CA . THR A 1 81 ? 6.559 7.327 2.073 1.00 82.69 81 THR A CA 1
ATOM 643 C C . THR A 1 81 ? 5.396 6.656 2.794 1.00 82.69 81 THR A C 1
ATOM 645 O O . THR A 1 81 ? 4.393 6.289 2.176 1.00 82.69 81 THR A O 1
ATOM 648 N N . PHE A 1 82 ? 5.522 6.486 4.111 1.00 81.12 82 PHE A N 1
ATOM 649 C CA . PHE A 1 82 ? 4.520 5.809 4.936 1.00 81.12 82 PHE A CA 1
ATOM 650 C C . PHE A 1 82 ? 3.756 6.834 5.791 1.00 81.12 82 PHE A C 1
ATOM 652 O O . PHE A 1 82 ? 4.227 7.213 6.863 1.00 81.12 82 PHE A O 1
ATOM 659 N N . PRO A 1 83 ? 2.590 7.337 5.340 1.00 80.62 83 PRO A N 1
ATOM 660 C CA . PRO A 1 83 ? 1.850 8.349 6.083 1.00 80.62 83 PRO A CA 1
ATOM 661 C C . PRO A 1 83 ? 1.181 7.760 7.330 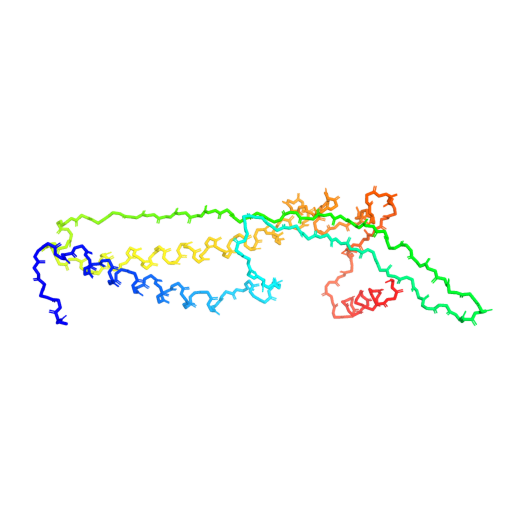1.00 80.62 83 PRO A C 1
ATOM 663 O O . PRO A 1 83 ? 0.442 6.774 7.244 1.00 80.62 83 PRO A O 1
ATOM 666 N N . GLU A 1 84 ? 1.359 8.422 8.472 1.00 82.50 84 GLU A N 1
ATOM 667 C CA . GLU A 1 84 ? 0.653 8.089 9.709 1.00 82.50 84 GLU A CA 1
ATOM 668 C C . GLU A 1 84 ? -0.850 8.393 9.576 1.00 82.50 84 GLU A C 1
ATOM 670 O O . GLU A 1 84 ? -1.259 9.433 9.049 1.00 82.50 84 GLU A O 1
ATOM 675 N N . LYS A 1 85 ? -1.701 7.468 10.037 1.00 81.00 85 LYS A N 1
ATOM 676 C CA . LYS A 1 85 ? -3.161 7.627 10.044 1.00 81.00 85 LYS A CA 1
ATOM 677 C C . LYS A 1 85 ? -3.690 7.367 11.445 1.00 81.00 85 LYS A C 1
ATOM 679 O O . LYS A 1 85 ? -3.500 6.279 11.980 1.00 81.00 85 LYS A O 1
ATOM 684 N N . ALA A 1 86 ? -4.405 8.342 11.996 1.00 81.38 86 ALA A N 1
ATOM 685 C CA . ALA A 1 86 ? -5.015 8.251 13.315 1.00 81.38 86 ALA A CA 1
ATOM 686 C C . ALA A 1 86 ? -6.534 8.444 13.232 1.00 81.38 86 ALA A C 1
ATOM 688 O O . ALA A 1 86 ? -7.035 9.276 12.474 1.00 81.38 86 ALA A O 1
ATOM 689 N N . LEU A 1 87 ? -7.264 7.674 14.037 1.00 81.06 87 LEU A N 1
ATOM 690 C CA . LEU A 1 87 ? -8.696 7.822 14.272 1.00 81.06 87 LEU A CA 1
ATOM 691 C C . LEU A 1 87 ? -8.946 7.594 15.764 1.00 81.06 87 LEU A C 1
ATOM 693 O O . LEU A 1 87 ? -8.347 6.703 16.357 1.00 81.06 87 LEU A O 1
ATOM 697 N N . GLY A 1 88 ? -9.814 8.400 16.369 1.00 81.62 88 GLY A N 1
ATOM 698 C CA . GLY A 1 88 ? -10.153 8.289 17.784 1.00 81.62 88 GLY A CA 1
ATOM 699 C C . GLY A 1 88 ? -11.630 8.562 18.023 1.00 81.62 88 GLY A C 1
ATOM 700 O O . GLY A 1 88 ? -12.278 9.262 17.245 1.00 81.62 88 GLY A O 1
ATOM 701 N N . PHE A 1 89 ? -12.153 8.014 19.113 1.00 80.25 89 PHE A N 1
ATOM 702 C CA . PHE A 1 89 ? -13.522 8.223 19.572 1.00 80.25 89 PHE A CA 1
ATOM 703 C C . PHE A 1 89 ? -13.526 8.479 21.083 1.00 80.25 89 PHE A C 1
ATOM 705 O O . PHE A 1 89 ? -12.552 8.190 21.779 1.00 80.25 89 PHE A O 1
ATOM 712 N N . LYS A 1 90 ? -14.605 9.075 21.593 1.00 82.31 90 LYS A N 1
ATOM 713 C CA . LYS A 1 90 ? -14.779 9.381 23.019 1.00 82.31 90 LYS A CA 1
ATOM 714 C C . LYS A 1 90 ? -16.038 8.687 23.517 1.00 82.31 90 LYS A C 1
ATOM 716 O O . LYS A 1 90 ? -17.057 8.725 22.836 1.00 82.31 90 LYS A O 1
ATOM 721 N N . ILE A 1 91 ? -15.967 8.089 24.702 1.00 78.06 91 ILE A N 1
ATOM 722 C CA . ILE A 1 91 ? -17.114 7.463 25.366 1.00 78.06 91 ILE A CA 1
ATOM 723 C C . ILE A 1 91 ? -17.507 8.322 26.565 1.00 78.06 91 ILE A C 1
ATOM 725 O O . ILE A 1 91 ? -16.658 8.727 27.360 1.00 78.06 91 ILE A O 1
ATOM 729 N N . GLU A 1 92 ? -18.800 8.597 26.703 1.00 82.81 92 GLU A N 1
ATOM 730 C CA . GLU A 1 92 ? -19.336 9.285 27.872 1.00 82.81 92 GLU A CA 1
ATOM 731 C C . GLU A 1 92 ? -19.468 8.333 29.064 1.00 82.81 92 GLU A C 1
ATOM 733 O O . GLU A 1 92 ? -19.924 7.199 28.922 1.00 82.81 92 GLU A O 1
ATOM 738 N N . ARG A 1 93 ? -19.150 8.817 30.271 1.00 78.88 93 ARG A N 1
ATOM 739 C CA . ARG A 1 93 ? -19.274 8.022 31.504 1.00 78.88 93 ARG A CA 1
ATOM 740 C C . ARG A 1 93 ? -20.708 7.546 31.760 1.00 78.88 93 ARG A C 1
ATOM 742 O O . ARG A 1 93 ? -20.900 6.405 32.158 1.00 78.88 93 ARG A O 1
ATOM 749 N N . LYS A 1 94 ? -21.705 8.381 31.449 1.00 81.00 94 LYS A N 1
ATOM 750 C CA . LYS A 1 94 ? -23.125 8.025 31.592 1.00 81.00 94 LYS A CA 1
ATOM 751 C C . LYS A 1 94 ? -23.509 6.795 30.774 1.00 81.00 94 LYS A C 1
ATOM 753 O O . LYS A 1 94 ? -24.262 5.966 31.252 1.00 81.00 94 LYS A O 1
ATOM 758 N N . LEU A 1 95 ? -22.931 6.635 29.583 1.00 76.25 95 LEU A N 1
ATOM 759 C CA . LEU A 1 95 ? -23.196 5.489 28.714 1.00 76.25 95 LEU A CA 1
ATOM 760 C C . LEU A 1 95 ? -22.753 4.164 29.359 1.00 76.25 95 LEU A C 1
ATOM 762 O O . LEU A 1 95 ? -23.360 3.116 29.138 1.00 76.25 95 LEU A O 1
ATOM 766 N N . TYR A 1 96 ? -21.690 4.219 30.164 1.00 76.00 96 TYR A N 1
ATOM 767 C CA . TYR A 1 96 ? -21.237 3.091 30.968 1.00 76.00 96 TYR A CA 1
ATOM 768 C C . TYR A 1 96 ? -22.121 2.879 32.199 1.00 76.00 96 TYR A C 1
ATOM 770 O O . TYR A 1 96 ? -22.503 1.743 32.480 1.00 76.00 96 TYR A O 1
ATOM 778 N N . ASP A 1 97 ? -22.466 3.959 32.903 1.00 75.00 97 ASP A N 1
ATOM 779 C CA . ASP A 1 97 ? -23.332 3.902 34.086 1.00 75.00 97 ASP A CA 1
ATOM 780 C C . ASP A 1 97 ? -24.732 3.346 33.733 1.00 75.00 97 ASP A C 1
ATOM 782 O O . ASP A 1 97 ? -25.309 2.588 34.510 1.00 75.00 97 ASP A O 1
ATOM 786 N N . ASP A 1 98 ? -25.219 3.617 32.517 1.00 82.56 98 ASP A N 1
ATOM 787 C CA . ASP A 1 98 ? -26.470 3.093 31.947 1.00 82.56 98 ASP A CA 1
ATOM 788 C C . ASP A 1 98 ? -26.337 1.661 31.377 1.00 82.56 98 ASP A C 1
ATOM 790 O O . ASP A 1 98 ? -27.250 1.150 30.724 1.00 82.56 98 ASP A O 1
ATOM 794 N N . ALA A 1 99 ? -25.196 0.995 31.597 1.00 75.62 99 ALA A N 1
ATOM 795 C CA . ALA A 1 99 ? -24.897 -0.371 31.158 1.00 75.62 99 ALA A CA 1
ATOM 796 C C . ALA A 1 99 ? -25.089 -0.623 29.645 1.00 75.62 99 ALA A C 1
ATOM 798 O O . ALA A 1 99 ? -25.328 -1.757 29.215 1.00 75.62 99 ALA A O 1
ATOM 799 N N . MET A 1 100 ? -24.934 0.406 28.803 1.00 78.81 100 MET A N 1
ATOM 800 C CA . MET A 1 100 ? -25.078 0.305 27.344 1.00 78.81 100 MET A CA 1
ATOM 801 C C . MET A 1 100 ? -23.835 -0.299 26.663 1.00 78.81 100 MET A C 1
ATOM 803 O O . MET A 1 100 ? -23.299 0.238 25.691 1.00 78.81 100 MET A O 1
ATOM 807 N N . PHE A 1 101 ? -23.382 -1.462 27.137 1.00 77.38 101 PHE A N 1
ATOM 808 C CA . PHE A 1 101 ? -22.174 -2.140 26.650 1.00 77.38 101 PHE A CA 1
ATOM 809 C C . PHE A 1 101 ? -22.216 -2.485 25.161 1.00 77.38 101 PHE A C 1
ATOM 811 O O . PHE A 1 101 ? -21.189 -2.413 24.496 1.00 77.38 101 PHE A O 1
ATOM 818 N N . ALA A 1 102 ? -23.397 -2.796 24.621 1.00 78.38 102 ALA A N 1
ATOM 819 C CA . ALA A 1 102 ? -23.563 -3.084 23.198 1.00 78.38 102 ALA A CA 1
ATOM 820 C C . ALA A 1 102 ? -23.212 -1.879 22.308 1.00 78.38 102 ALA A C 1
ATOM 822 O O . ALA A 1 102 ? -22.662 -2.048 21.222 1.00 78.38 102 ALA A O 1
ATOM 823 N N . THR A 1 103 ? -23.503 -0.659 22.767 1.00 79.50 103 THR A N 1
ATOM 824 C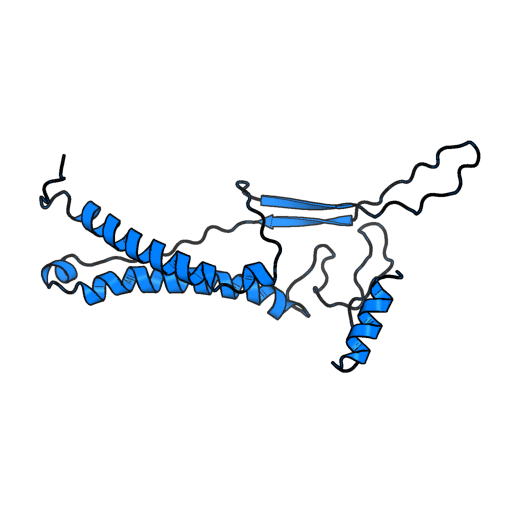 CA . THR A 1 103 ? -23.150 0.570 22.045 1.00 79.50 103 THR A CA 1
ATOM 825 C C . THR A 1 103 ? -21.662 0.863 22.188 1.00 79.50 103 THR A C 1
ATOM 827 O O . THR A 1 103 ? -21.016 1.198 21.201 1.00 79.50 103 THR A O 1
ATOM 830 N N . ILE A 1 104 ? -21.108 0.672 23.389 1.00 81.12 104 ILE A N 1
ATOM 831 C CA . ILE A 1 104 ? -19.687 0.901 23.680 1.00 81.12 104 ILE A CA 1
ATOM 832 C C . ILE A 1 104 ? -18.796 -0.051 22.865 1.00 81.12 104 ILE A C 1
ATOM 834 O O . ILE A 1 104 ? -17.847 0.406 22.242 1.00 81.12 104 ILE A O 1
ATOM 838 N N . ASP A 1 105 ? -19.118 -1.346 22.807 1.00 84.50 105 ASP A N 1
ATOM 839 C CA . ASP A 1 105 ? -18.343 -2.346 22.053 1.00 84.50 105 ASP A CA 1
ATOM 840 C C . ASP A 1 105 ? -18.409 -2.138 20.532 1.00 84.50 105 ASP A C 1
ATOM 842 O O . ASP A 1 105 ? -17.528 -2.578 19.790 1.00 84.50 105 ASP A O 1
ATOM 846 N N . ARG A 1 106 ? -19.448 -1.455 20.043 1.00 84.38 106 ARG A N 1
ATOM 847 C CA . ARG A 1 106 ? -19.626 -1.187 18.615 1.00 84.38 106 ARG A CA 1
ATOM 848 C C . ARG A 1 106 ? -18.633 -0.149 18.093 1.00 84.38 106 ARG A C 1
ATOM 850 O O . ARG A 1 106 ? -18.242 -0.229 16.932 1.00 84.38 106 ARG A O 1
ATOM 857 N N . GLU A 1 107 ? -18.214 0.804 18.918 1.00 85.75 107 GLU A N 1
ATOM 858 C CA . GLU A 1 107 ? -17.278 1.863 18.522 1.00 85.75 107 GLU A CA 1
ATOM 859 C C . GLU A 1 107 ? -15.875 1.336 18.134 1.00 85.75 107 GLU A C 1
ATOM 861 O O . GLU A 1 107 ? -15.439 1.611 17.010 1.00 85.75 107 GLU A O 1
ATOM 866 N N . PRO A 1 108 ? -15.168 0.512 18.944 1.00 85.88 108 PRO A N 1
ATOM 867 C CA . PRO A 1 108 ? -13.888 -0.069 18.527 1.00 85.88 108 PRO A CA 1
ATOM 868 C C . PRO A 1 108 ? -14.045 -1.020 17.332 1.00 85.88 108 PRO A C 1
ATOM 870 O O . PRO A 1 108 ? -13.162 -1.071 16.475 1.00 85.88 108 PRO A O 1
ATOM 873 N N . TRP A 1 109 ? -15.181 -1.720 17.220 1.00 86.44 109 TRP A N 1
ATOM 874 C CA . TRP A 1 109 ? -15.494 -2.552 16.057 1.00 86.44 109 TRP A CA 1
ATOM 875 C C . TRP A 1 109 ? -15.587 -1.714 14.774 1.00 86.44 109 TRP A C 1
ATOM 877 O O . TRP A 1 109 ? -14.957 -2.029 13.762 1.00 86.44 109 TRP A O 1
ATOM 887 N N . GLN A 1 110 ? -16.323 -0.598 14.805 1.00 87.00 110 GLN A N 1
ATOM 888 C CA . GLN A 1 110 ? -16.424 0.317 13.664 1.00 87.00 110 GLN A CA 1
ATOM 889 C C . GLN A 1 110 ? -15.074 0.947 13.319 1.00 87.00 110 GLN A C 1
ATOM 891 O O . GLN A 1 110 ? -14.763 1.122 12.137 1.00 87.00 110 GLN A O 1
ATOM 896 N N . MET A 1 111 ? -14.252 1.239 14.326 1.00 87.62 111 MET A N 1
ATOM 897 C CA . MET A 1 111 ? -12.895 1.735 14.125 1.00 87.62 111 MET A CA 1
ATOM 898 C C . MET A 1 111 ? -12.029 0.709 13.377 1.00 87.62 111 MET A C 1
ATOM 900 O O . MET A 1 111 ? -11.390 1.076 12.390 1.00 87.62 111 MET A O 1
ATOM 904 N N . ALA A 1 112 ? -12.070 -0.571 13.766 1.00 87.44 112 ALA A N 1
ATOM 905 C CA . ALA A 1 112 ? -11.359 -1.657 13.079 1.00 87.44 112 ALA A CA 1
ATOM 906 C C . ALA A 1 112 ? -11.843 -1.854 11.633 1.00 87.44 112 ALA A C 1
ATOM 908 O O . ALA A 1 112 ? -11.052 -2.068 10.712 1.00 87.44 112 ALA A O 1
ATOM 909 N N . VAL A 1 113 ? -13.153 -1.732 11.400 1.00 88.56 113 VAL A N 1
ATOM 910 C CA . VAL A 1 113 ? -13.734 -1.754 10.050 1.00 88.56 113 VAL A CA 1
ATOM 911 C C . VAL A 1 113 ? -13.217 -0.583 9.213 1.00 88.56 113 VAL A C 1
ATOM 913 O O . VAL A 1 113 ? -12.868 -0.758 8.045 1.00 88.56 113 VAL A O 1
ATOM 916 N N . SER A 1 114 ? -13.203 0.620 9.784 1.00 88.44 114 SER A N 1
ATOM 917 C CA . SER A 1 114 ? -12.797 1.843 9.094 1.00 88.44 114 SER A CA 1
ATOM 918 C C . SER A 1 114 ? -11.317 1.815 8.711 1.00 88.44 114 SER A C 1
ATOM 920 O O . SER A 1 114 ? -10.973 2.140 7.569 1.00 88.44 114 SER A O 1
ATOM 922 N N . SER A 1 115 ? -10.445 1.361 9.617 1.00 87.56 115 SER A N 1
ATOM 923 C CA . SER A 1 115 ? -9.008 1.245 9.355 1.00 87.56 115 SER A CA 1
ATOM 924 C C . SER A 1 115 ? -8.722 0.228 8.247 1.00 87.56 115 SER A C 1
ATOM 926 O O . SER A 1 115 ? -8.050 0.565 7.270 1.00 87.56 115 SER A O 1
ATOM 928 N N . ALA A 1 116 ? -9.325 -0.963 8.315 1.00 88.56 116 ALA A N 1
ATOM 929 C CA . ALA A 1 116 ? -9.199 -1.977 7.268 1.00 88.56 116 ALA A CA 1
ATOM 930 C C . ALA A 1 116 ? -9.713 -1.474 5.905 1.00 88.56 116 ALA A C 1
ATOM 932 O O . ALA A 1 116 ? -9.016 -1.579 4.899 1.00 88.56 116 ALA A O 1
ATOM 933 N N . ARG A 1 117 ? -10.892 -0.837 5.860 1.00 89.19 117 ARG A N 1
ATOM 934 C CA . ARG A 1 117 ? -11.447 -0.268 4.615 1.00 89.19 117 ARG A CA 1
ATOM 935 C C . ARG A 1 117 ? -10.569 0.829 4.026 1.00 89.19 117 ARG A C 1
ATOM 937 O O . ARG A 1 117 ? -10.479 0.945 2.808 1.00 89.19 117 ARG A O 1
ATOM 944 N N . THR A 1 118 ? -9.956 1.654 4.869 1.00 90.00 118 THR A N 1
ATOM 945 C CA . THR A 1 118 ? -9.052 2.717 4.415 1.00 90.00 118 THR A CA 1
ATOM 946 C C . THR A 1 118 ? -7.812 2.122 3.755 1.00 90.00 118 THR A C 1
ATOM 948 O O . THR A 1 118 ? -7.394 2.612 2.707 1.00 90.00 118 THR A O 1
ATOM 951 N N . ARG A 1 119 ? -7.277 1.029 4.314 1.00 87.38 119 ARG A N 1
ATOM 952 C CA . ARG A 1 119 ? -6.167 0.277 3.720 1.00 87.38 119 ARG A CA 1
ATOM 953 C C . ARG A 1 119 ? -6.541 -0.309 2.353 1.00 87.38 119 ARG A C 1
ATOM 955 O O . ARG A 1 119 ? -5.817 -0.076 1.391 1.00 87.38 119 ARG A O 1
ATOM 962 N N . GLU A 1 120 ? -7.689 -0.981 2.241 1.00 88.62 120 GLU A N 1
ATOM 963 C CA . GLU A 1 120 ? -8.172 -1.534 0.960 1.00 88.62 120 GLU A CA 1
ATOM 964 C C . GLU A 1 120 ? -8.379 -0.452 -0.103 1.00 88.62 120 GLU A C 1
ATOM 966 O O . GLU A 1 120 ? -7.941 -0.593 -1.242 1.00 88.62 120 GLU A O 1
ATOM 971 N N . LYS A 1 121 ? -9.009 0.669 0.272 1.00 89.75 121 LYS A N 1
ATOM 972 C CA . LYS A 1 121 ? -9.228 1.792 -0.648 1.00 89.75 121 LYS A CA 1
ATOM 973 C C . LYS A 1 121 ? -7.917 2.382 -1.154 1.00 89.75 121 LYS A C 1
ATOM 975 O O . LYS A 1 121 ? -7.843 2.729 -2.326 1.00 89.75 121 LYS A O 1
ATOM 980 N N . ALA A 1 122 ? -6.907 2.494 -0.291 1.00 87.69 122 ALA A N 1
ATOM 981 C CA . ALA A 1 122 ? -5.596 2.993 -0.687 1.00 87.69 122 ALA A CA 1
ATOM 982 C C . ALA A 1 122 ? -4.914 2.056 -1.698 1.00 87.69 122 ALA A C 1
ATOM 984 O O . ALA A 1 122 ? -4.417 2.534 -2.711 1.00 87.69 122 ALA A O 1
ATOM 985 N N . GLY A 1 123 ? -4.961 0.737 -1.477 1.00 85.94 123 GLY A N 1
ATOM 986 C CA . GLY A 1 123 ? -4.427 -0.237 -2.437 1.00 85.94 123 GLY A CA 1
ATOM 987 C C . GLY A 1 123 ? -5.178 -0.224 -3.774 1.00 85.94 123 GLY A C 1
ATOM 988 O O . GLY A 1 123 ? -4.564 -0.195 -4.836 1.00 85.94 123 GLY A O 1
ATOM 989 N N . ALA A 1 124 ? -6.511 -0.167 -3.735 1.00 87.25 124 ALA A N 1
ATOM 990 C CA . ALA A 1 124 ? -7.337 -0.115 -4.941 1.00 87.25 124 ALA A CA 1
ATOM 991 C C . ALA A 1 124 ? -7.169 1.194 -5.734 1.00 87.25 124 ALA A C 1
ATOM 993 O O . ALA A 1 124 ? -7.315 1.191 -6.954 1.00 87.25 124 ALA A O 1
ATOM 994 N N . ALA A 1 125 ? -6.856 2.311 -5.067 1.00 88.44 125 ALA A N 1
ATOM 995 C CA . ALA A 1 125 ? -6.676 3.608 -5.720 1.00 88.44 125 ALA A CA 1
ATOM 996 C C . ALA A 1 125 ? -5.567 3.587 -6.784 1.00 88.44 125 ALA A C 1
ATOM 998 O O . ALA A 1 125 ? -5.743 4.208 -7.828 1.00 88.44 125 ALA A O 1
ATOM 999 N N . ILE A 1 126 ? -4.493 2.822 -6.556 1.00 87.44 126 ILE A N 1
ATOM 1000 C CA . ILE A 1 126 ? -3.377 2.653 -7.501 1.00 87.44 126 ILE A CA 1
ATOM 1001 C C . ILE A 1 126 ? -3.881 2.070 -8.829 1.00 87.44 126 ILE A C 1
ATOM 1003 O O . ILE A 1 126 ? -3.620 2.617 -9.896 1.00 87.44 126 ILE A O 1
ATOM 1007 N N . PHE A 1 127 ? -4.664 0.989 -8.772 1.00 85.88 127 PHE A N 1
ATOM 1008 C CA . PHE A 1 127 ? -5.205 0.355 -9.978 1.00 85.88 127 PHE A CA 1
ATOM 1009 C C . PHE A 1 127 ? -6.334 1.163 -10.616 1.00 85.88 127 PHE A C 1
ATOM 1011 O O . PHE A 1 127 ? -6.413 1.252 -11.838 1.00 85.88 127 PHE A O 1
ATOM 1018 N N . ASN A 1 128 ? -7.181 1.806 -9.810 1.00 88.19 128 ASN A N 1
ATOM 1019 C CA . ASN A 1 128 ? -8.226 2.693 -10.326 1.00 88.19 128 ASN A CA 1
ATOM 1020 C C . ASN A 1 128 ? -7.633 3.890 -11.087 1.00 88.19 128 ASN A C 1
ATOM 1022 O O . ASN A 1 128 ? -8.249 4.388 -12.026 1.00 88.19 128 ASN A O 1
ATOM 1026 N N . GLY A 1 129 ? -6.444 4.348 -10.685 1.00 86.25 129 GLY A N 1
ATOM 1027 C CA . GLY A 1 129 ? -5.698 5.419 -11.335 1.00 86.25 129 GLY A CA 1
ATOM 1028 C C . GLY A 1 129 ? -4.755 4.961 -12.448 1.00 86.25 129 GLY A C 1
ATOM 1029 O O . GLY A 1 129 ? -4.136 5.821 -13.067 1.00 86.25 129 GLY A O 1
ATOM 1030 N N . ALA A 1 130 ? -4.647 3.664 -12.750 1.00 84.69 130 ALA A N 1
ATOM 1031 C CA . ALA A 1 130 ? -3.559 3.121 -13.570 1.00 84.69 130 ALA A CA 1
ATOM 1032 C C . ALA A 1 130 ? -3.412 3.751 -14.971 1.00 84.69 130 ALA A C 1
ATOM 1034 O O . ALA A 1 130 ? -2.309 3.793 -15.503 1.00 84.69 130 ALA A O 1
ATOM 1035 N N . PHE A 1 131 ? -4.491 4.270 -15.565 1.00 83.81 131 PHE A N 1
ATOM 1036 C CA . PHE A 1 131 ? -4.461 4.849 -16.916 1.00 83.81 131 PHE A CA 1
ATOM 1037 C C . PHE A 1 131 ? -4.245 6.370 -16.965 1.00 83.81 131 PHE A C 1
ATOM 1039 O O . PHE A 1 131 ? -3.873 6.880 -18.015 1.00 83.81 131 PHE A O 1
ATOM 1046 N N . VAL A 1 132 ? -4.540 7.116 -15.890 1.00 82.00 132 VAL A N 1
ATOM 1047 C CA . VAL A 1 132 ? -4.570 8.602 -15.931 1.00 82.00 132 VAL A CA 1
ATOM 1048 C C . VAL A 1 132 ? -4.161 9.273 -14.607 1.00 82.00 132 VAL A C 1
ATOM 1050 O O . VAL A 1 132 ? -3.836 10.452 -14.602 1.00 82.00 132 VAL A O 1
ATOM 1053 N N . GLY A 1 133 ? -4.205 8.571 -13.472 1.00 78.88 133 GLY A N 1
ATOM 1054 C CA . GLY A 1 133 ? -4.106 9.180 -12.136 1.00 78.88 133 GLY A CA 1
ATOM 1055 C C . GLY A 1 133 ? -3.054 8.586 -11.202 1.00 78.88 133 GLY A C 1
ATOM 1056 O O . GLY A 1 133 ? -2.971 9.001 -10.049 1.00 78.88 133 GLY A O 1
ATOM 1057 N N . THR A 1 134 ? -2.290 7.587 -11.633 1.00 83.19 134 THR A N 1
ATOM 1058 C CA . THR A 1 134 ? -1.181 7.029 -10.855 1.00 83.19 134 THR A CA 1
ATOM 1059 C C . THR A 1 134 ? 0.027 6.895 -11.751 1.00 83.19 134 THR A C 1
ATOM 1061 O O . THR A 1 134 ? 0.030 6.069 -12.665 1.00 83.19 134 THR A O 1
ATOM 1064 N N . ASP A 1 135 ? 1.035 7.706 -11.451 1.00 86.75 135 ASP A N 1
ATOM 1065 C CA . ASP A 1 135 ? 2.248 7.775 -12.245 1.00 86.75 135 ASP A CA 1
ATOM 1066 C C . ASP A 1 135 ? 3.337 6.867 -11.669 1.00 86.75 135 ASP A C 1
ATOM 1068 O O . ASP A 1 135 ? 3.557 6.771 -10.447 1.00 86.75 135 ASP A O 1
ATOM 1072 N N . GLY A 1 136 ? 4.025 6.195 -12.587 1.00 83.06 136 GLY A N 1
ATOM 1073 C CA . GLY A 1 136 ? 5.227 5.427 -12.341 1.00 83.06 136 GLY A CA 1
ATOM 1074 C C . GLY A 1 136 ? 6.405 6.307 -11.909 1.00 83.06 136 GLY A C 1
ATOM 1075 O O . GLY A 1 136 ? 6.255 7.496 -11.612 1.00 83.06 136 GLY A O 1
ATOM 1076 N N . PRO A 1 137 ? 7.591 5.714 -11.745 1.00 82.00 137 PRO A N 1
ATOM 1077 C CA . PRO A 1 137 ? 8.816 6.464 -11.467 1.00 82.00 137 PRO A CA 1
ATOM 1078 C C . PRO A 1 137 ? 9.293 7.277 -12.689 1.00 82.00 137 PRO A C 1
ATOM 1080 O O . PRO A 1 137 ? 9.943 8.301 -12.535 1.00 82.00 137 PRO A O 1
ATOM 1083 N N . ASP A 1 138 ? 8.857 6.889 -13.883 1.00 81.25 138 ASP A N 1
ATOM 1084 C CA . ASP A 1 138 ? 9.057 7.549 -15.175 1.00 81.25 138 ASP A CA 1
ATOM 1085 C C . ASP A 1 138 ? 8.079 8.714 -15.447 1.00 81.25 138 ASP A C 1
ATOM 1087 O O . ASP A 1 138 ? 8.039 9.267 -16.545 1.00 81.25 138 ASP A O 1
ATOM 1091 N N . SER A 1 139 ? 7.291 9.114 -14.441 1.00 84.31 139 SER A N 1
ATOM 1092 C CA . SER A 1 139 ? 6.325 10.225 -14.500 1.00 84.31 139 SER A CA 1
ATOM 1093 C C . SER A 1 139 ? 5.189 10.062 -15.520 1.00 84.31 139 SER A C 1
ATOM 1095 O O . SER A 1 139 ? 4.547 11.048 -15.885 1.00 84.31 139 SER A O 1
ATOM 1097 N N . VAL A 1 140 ? 4.901 8.835 -15.959 1.00 86.88 140 VAL A N 1
ATOM 1098 C CA . VAL A 1 140 ? 3.730 8.529 -16.793 1.00 86.88 140 VAL A CA 1
ATOM 1099 C C . VAL A 1 140 ? 2.813 7.519 -16.108 1.00 86.88 140 VAL A C 1
ATOM 1101 O O . VAL A 1 140 ? 3.222 6.781 -15.213 1.00 86.88 140 VAL A O 1
ATOM 1104 N N . SER A 1 141 ? 1.550 7.479 -16.530 1.00 87.62 141 SER A N 1
ATOM 1105 C CA . SER A 1 141 ? 0.543 6.549 -16.010 1.00 87.62 141 SER A CA 1
ATOM 1106 C C . SER A 1 141 ? 1.010 5.092 -16.082 1.00 87.62 141 SER A C 1
ATOM 1108 O O . SER A 1 141 ? 1.587 4.697 -17.092 1.00 87.62 141 SER A O 1
ATOM 1110 N N . LEU A 1 142 ? 0.670 4.263 -15.091 1.00 85.44 142 LEU A N 1
ATOM 1111 C CA . LEU A 1 142 ? 1.074 2.846 -15.051 1.00 85.44 142 LEU A CA 1
ATOM 1112 C C . LEU A 1 142 ? 0.765 2.046 -16.328 1.00 85.44 142 LEU A C 1
ATOM 1114 O O . LEU A 1 142 ? 1.529 1.150 -16.663 1.00 85.44 142 LEU A O 1
ATOM 1118 N N . CYS A 1 143 ? -0.336 2.330 -17.025 1.00 85.69 143 CYS A N 1
ATOM 1119 C CA . CYS A 1 143 ? -0.680 1.698 -18.299 1.00 85.69 143 CYS A CA 1
ATOM 1120 C C . CYS A 1 143 ? -0.524 2.699 -19.454 1.00 85.69 143 CYS A C 1
ATOM 1122 O O . CYS A 1 143 ? -1.492 3.375 -19.810 1.00 85.69 143 CYS A O 1
ATOM 1124 N N . ASN A 1 144 ? 0.676 2.800 -20.035 1.00 85.88 144 ASN A N 1
ATOM 1125 C CA . ASN A 1 144 ? 0.999 3.731 -21.115 1.00 85.88 144 ASN A CA 1
ATOM 1126 C C . ASN A 1 144 ? 1.704 3.052 -22.306 1.00 85.88 144 ASN A C 1
ATOM 1128 O O . ASN A 1 144 ? 2.383 2.031 -22.197 1.00 85.88 144 ASN A O 1
ATOM 1132 N N . ALA A 1 145 ? 1.519 3.627 -23.494 1.00 84.94 145 ALA A N 1
ATOM 1133 C CA . ALA A 1 145 ? 2.190 3.180 -24.711 1.00 84.94 145 ALA A CA 1
ATOM 1134 C C . ALA A 1 145 ? 3.607 3.761 -24.862 1.00 84.94 145 ALA A C 1
ATOM 1136 O O . ALA A 1 145 ? 4.320 3.400 -25.796 1.00 84.94 145 ALA A O 1
ATOM 1137 N N . SER A 1 146 ? 3.988 4.704 -24.001 1.00 86.19 146 SER A N 1
ATOM 1138 C CA . SER A 1 146 ? 5.221 5.475 -24.121 1.00 86.19 146 SER A CA 1
ATOM 1139 C C . SER A 1 146 ? 5.862 5.694 -22.754 1.00 86.19 146 SER A C 1
ATOM 1141 O O . SER A 1 146 ? 5.896 6.811 -22.248 1.00 86.19 146 SER A O 1
ATOM 1143 N N . HIS A 1 147 ? 6.360 4.608 -22.168 1.00 84.81 147 HIS A N 1
ATOM 1144 C CA . HIS A 1 147 ? 7.244 4.631 -21.005 1.00 84.81 147 HIS A CA 1
ATOM 1145 C C . HIS A 1 147 ? 8.680 4.891 -21.470 1.00 84.81 147 HIS A C 1
ATOM 1147 O O . HIS A 1 147 ? 9.195 4.076 -22.235 1.00 84.81 147 HIS A O 1
ATOM 1153 N N . PRO A 1 148 ? 9.335 5.993 -21.081 1.00 86.19 148 PRO A N 1
ATOM 1154 C CA . PRO A 1 148 ? 10.759 6.179 -21.351 1.00 86.19 148 PRO A CA 1
ATOM 1155 C C . PRO A 1 148 ? 11.606 5.083 -20.681 1.00 86.19 148 PRO A C 1
ATOM 1157 O O . PRO A 1 148 ? 11.259 4.604 -19.602 1.00 86.19 148 PRO A O 1
ATOM 1160 N N . TYR A 1 149 ? 12.705 4.674 -21.315 1.00 80.06 149 TYR A N 1
ATOM 1161 C CA . TYR A 1 149 ? 13.545 3.578 -20.828 1.00 80.06 149 TYR A CA 1
ATOM 1162 C C . TYR A 1 149 ? 14.337 3.961 -19.573 1.00 80.06 149 TYR A C 1
ATOM 1164 O O . TYR A 1 149 ? 14.366 3.206 -18.601 1.00 80.06 149 TYR A O 1
ATOM 1172 N N . SER A 1 150 ? 14.959 5.140 -19.572 1.00 81.19 150 SER A N 1
ATOM 1173 C CA . SER A 1 150 ? 15.688 5.682 -18.423 1.00 81.19 150 SER A CA 1
ATOM 1174 C C . SER A 1 150 ? 15.774 7.208 -18.498 1.00 81.19 150 SER A C 1
ATOM 1176 O O . SER A 1 150 ? 15.391 7.815 -19.498 1.00 81.19 150 SER A O 1
ATOM 1178 N N . GLU A 1 151 ? 16.296 7.852 -17.448 1.00 78.06 151 GLU A N 1
ATOM 1179 C CA . GLU A 1 151 ? 16.515 9.310 -17.439 1.00 78.06 151 GLU A CA 1
ATOM 1180 C C . GLU A 1 151 ? 17.409 9.786 -18.599 1.00 78.06 151 GLU A C 1
ATOM 1182 O O . GLU A 1 151 ? 17.217 10.892 -19.108 1.00 78.06 151 GLU A O 1
ATOM 1187 N N . ASP A 1 152 ? 18.324 8.925 -19.053 1.00 78.44 152 ASP A N 1
ATOM 1188 C CA . ASP A 1 152 ? 19.301 9.214 -20.104 1.00 78.44 152 ASP A CA 1
ATOM 1189 C C . ASP A 1 152 ? 18.933 8.616 -21.480 1.00 78.44 152 ASP A C 1
ATOM 1191 O O . ASP A 1 152 ? 19.569 8.951 -22.483 1.00 78.44 152 ASP A O 1
ATOM 1195 N N . ASP A 1 153 ? 17.912 7.751 -21.561 1.00 76.50 153 ASP A N 1
ATOM 1196 C CA . ASP A 1 153 ? 17.485 7.077 -22.793 1.00 76.50 153 ASP A CA 1
ATOM 1197 C C . ASP A 1 153 ? 15.988 7.292 -23.076 1.00 76.50 153 ASP A C 1
ATOM 1199 O O . ASP A 1 153 ? 15.098 6.762 -22.409 1.00 76.50 153 ASP A O 1
ATOM 1203 N N . ALA A 1 154 ? 15.720 8.060 -24.135 1.00 76.69 154 ALA A N 1
ATOM 1204 C CA . ALA A 1 154 ? 14.376 8.406 -24.586 1.00 76.69 154 ALA A CA 1
ATOM 1205 C C . ALA A 1 154 ? 13.689 7.311 -25.425 1.00 76.69 154 ALA A C 1
ATOM 1207 O O . ALA A 1 154 ? 12.584 7.539 -25.931 1.00 76.69 154 ALA A O 1
ATOM 1208 N N . THR A 1 155 ? 14.313 6.144 -25.628 1.00 83.25 155 THR A N 1
ATOM 1209 C CA . THR A 1 155 ? 13.621 4.992 -26.218 1.00 83.25 155 THR A CA 1
ATOM 1210 C C . THR A 1 155 ? 12.410 4.632 -25.364 1.00 83.25 155 THR A C 1
ATOM 1212 O O . THR A 1 155 ? 12.425 4.757 -24.142 1.00 83.25 155 THR A O 1
ATOM 1215 N N . THR A 1 156 ? 11.309 4.256 -26.017 1.00 82.75 156 THR A N 1
ATOM 1216 C CA . THR A 1 156 ? 10.036 4.038 -25.325 1.00 82.75 156 THR A CA 1
ATOM 1217 C C . THR A 1 156 ? 9.626 2.577 -25.341 1.00 82.75 156 THR A C 1
ATOM 1219 O O . THR A 1 156 ? 9.734 1.888 -26.356 1.00 82.75 156 THR A O 1
ATOM 1222 N N . GLN A 1 157 ? 9.117 2.121 -24.204 1.00 79.75 157 GLN A N 1
ATOM 1223 C CA . GLN A 1 157 ? 8.464 0.837 -24.022 1.00 79.75 157 GLN A CA 1
ATOM 1224 C C . GLN A 1 157 ? 6.949 1.038 -23.912 1.00 79.75 157 GLN A C 1
ATOM 1226 O O . GLN A 1 157 ? 6.464 2.059 -23.424 1.00 79.75 157 GLN A O 1
ATOM 1231 N N . SER A 1 158 ? 6.181 0.051 -24.369 1.00 82.56 158 SER A N 1
ATOM 1232 C CA . SER A 1 158 ? 4.718 0.065 -24.313 1.00 82.56 158 SER A CA 1
ATOM 1233 C C . SER A 1 158 ? 4.227 -1.136 -23.528 1.00 82.56 158 SER A C 1
ATOM 1235 O O . SER A 1 158 ? 4.665 -2.259 -23.773 1.00 82.56 158 SER A O 1
ATOM 1237 N N . ASN A 1 159 ? 3.258 -0.914 -22.643 1.00 79.00 159 ASN A N 1
ATOM 1238 C CA . ASN A 1 159 ? 2.516 -1.984 -21.979 1.00 79.00 159 ASN A CA 1
ATOM 1239 C C . ASN A 1 159 ? 1.020 -1.976 -22.347 1.00 79.00 159 ASN A C 1
ATOM 1241 O O . ASN A 1 159 ? 0.195 -2.601 -21.678 1.00 79.00 159 ASN A O 1
ATOM 1245 N N . THR A 1 160 ? 0.665 -1.281 -23.432 1.00 80.12 160 THR A N 1
ATOM 1246 C CA . THR A 1 160 ? -0.714 -1.210 -23.926 1.00 80.12 160 THR A CA 1
ATOM 1247 C C . THR A 1 160 ? -1.021 -2.337 -24.906 1.00 80.12 160 THR A C 1
ATOM 1249 O O . THR A 1 160 ? -0.206 -2.707 -25.750 1.00 80.12 160 THR A O 1
ATOM 1252 N N . GLY A 1 161 ? -2.236 -2.875 -24.813 1.00 73.81 161 GLY A N 1
ATOM 1253 C CA . GLY A 1 161 ? -2.763 -3.871 -25.738 1.00 73.81 161 GLY A CA 1
ATOM 1254 C C . GLY A 1 161 ? -4.131 -3.450 -26.260 1.00 73.81 161 GLY A C 1
ATOM 1255 O O . GLY A 1 161 ? -4.972 -2.974 -25.503 1.00 73.81 161 GLY A O 1
ATOM 1256 N N . THR A 1 162 ? -4.364 -3.632 -27.558 1.00 73.88 162 THR A N 1
ATOM 1257 C CA . THR A 1 162 ? -5.656 -3.347 -28.215 1.00 73.88 162 THR A CA 1
ATOM 1258 C C . THR A 1 162 ? -6.456 -4.612 -28.522 1.00 73.88 162 THR A C 1
ATOM 1260 O O . THR A 1 162 ? -7.587 -4.543 -29.002 1.00 73.88 162 THR A O 1
ATOM 1263 N N . THR A 1 163 ? -5.878 -5.786 -28.262 1.00 78.81 163 THR A N 1
ATOM 1264 C CA . THR A 1 163 ? -6.517 -7.075 -28.514 1.00 78.81 163 THR A CA 1
ATOM 1265 C C . THR A 1 163 ?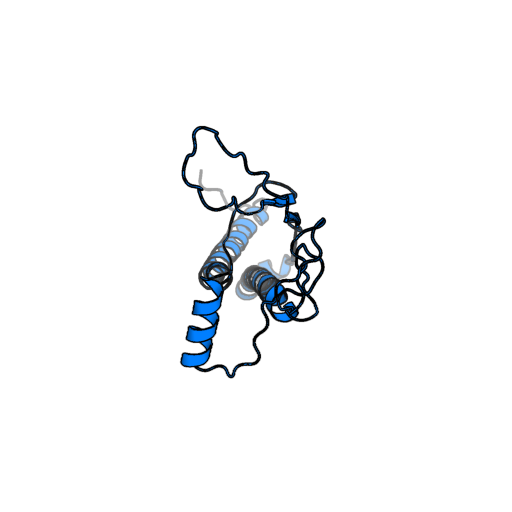 -7.676 -7.316 -27.555 1.00 78.81 163 THR A C 1
ATOM 1267 O O . 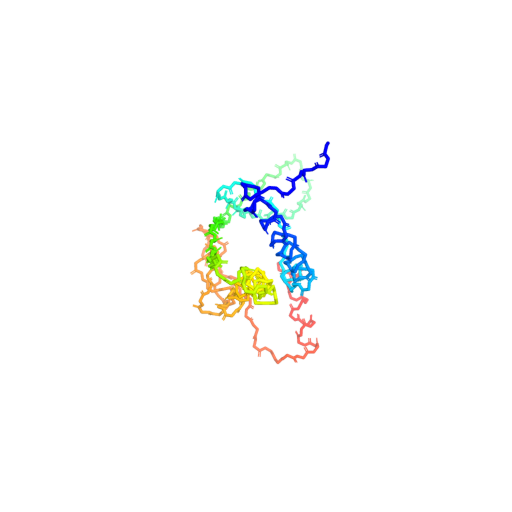THR A 1 163 ? -7.595 -6.979 -26.374 1.00 78.81 163 THR A O 1
ATOM 1270 N N . ALA A 1 164 ? -8.736 -7.960 -28.046 1.00 79.94 164 ALA A N 1
ATOM 1271 C CA . ALA A 1 164 ? -9.853 -8.377 -27.207 1.00 79.94 164 ALA A CA 1
ATOM 1272 C C . ALA A 1 164 ? -9.378 -9.280 -26.056 1.00 79.94 164 ALA A C 1
ATOM 1274 O O . ALA A 1 164 ? -8.438 -10.061 -26.212 1.00 79.94 164 ALA A O 1
ATOM 1275 N N . LEU A 1 165 ? -10.057 -9.201 -24.909 1.00 80.25 165 LEU A N 1
ATOM 1276 C CA . LEU A 1 165 ? -9.762 -10.046 -23.755 1.00 80.25 165 LEU A CA 1
ATOM 1277 C C . LEU A 1 165 ? -10.218 -11.489 -24.032 1.00 80.25 165 LEU A C 1
ATOM 1279 O O . LEU A 1 165 ? -11.319 -11.896 -23.669 1.00 80.25 165 LEU A O 1
ATOM 1283 N N . ALA A 1 166 ? -9.369 -12.248 -24.721 1.00 86.62 166 ALA A N 1
ATOM 1284 C CA . ALA A 1 166 ? -9.567 -13.653 -25.051 1.00 86.62 166 ALA A CA 1
ATOM 1285 C C . ALA A 1 166 ? -8.330 -14.471 -24.642 1.00 86.62 166 ALA A C 1
ATOM 1287 O O . ALA A 1 166 ? -7.214 -13.949 -24.709 1.00 86.62 166 ALA A O 1
ATOM 1288 N N . PRO A 1 167 ? -8.479 -15.760 -24.276 1.00 84.69 167 PRO A N 1
ATOM 1289 C CA . PRO A 1 167 ? -7.357 -16.593 -23.833 1.00 84.69 167 PRO A CA 1
ATOM 1290 C C . PRO A 1 167 ? -6.189 -16.620 -24.828 1.00 84.69 167 PRO A C 1
ATOM 1292 O O . PRO A 1 167 ? -5.036 -16.481 -24.433 1.00 84.69 167 PRO A O 1
ATOM 1295 N N . ALA A 1 168 ? -6.498 -16.707 -26.126 1.00 86.12 168 ALA A N 1
ATOM 1296 C CA . ALA A 1 168 ? -5.499 -16.687 -27.192 1.00 86.12 168 ALA A CA 1
ATOM 1297 C C . ALA A 1 168 ? -4.749 -15.345 -27.276 1.00 86.12 168 ALA A C 1
ATOM 1299 O O . ALA A 1 168 ? -3.543 -15.326 -27.507 1.00 86.12 168 ALA A O 1
ATOM 1300 N N . SER A 1 169 ? -5.444 -14.226 -27.058 1.00 83.19 169 SER A N 1
ATOM 1301 C CA . SER A 1 169 ? -4.840 -12.891 -27.060 1.00 83.19 169 SER A CA 1
ATOM 1302 C C . SER A 1 169 ? -3.919 -12.692 -25.858 1.00 83.19 169 SER A C 1
ATOM 1304 O O . SER A 1 169 ? -2.809 -12.204 -26.027 1.00 83.19 169 SER A O 1
ATOM 1306 N N . ILE A 1 170 ? -4.325 -13.153 -24.669 1.00 80.94 170 ILE A N 1
ATOM 1307 C CA . ILE A 1 170 ? -3.485 -13.099 -23.463 1.00 80.94 170 ILE A CA 1
ATOM 1308 C C . ILE A 1 170 ? -2.231 -13.963 -23.642 1.00 80.94 170 ILE A C 1
ATOM 1310 O O . ILE A 1 170 ? -1.133 -13.529 -23.299 1.00 80.94 170 ILE A O 1
ATOM 1314 N N . GLU A 1 171 ? -2.363 -15.170 -24.201 1.00 82.88 171 GLU A N 1
ATOM 1315 C CA . GLU A 1 171 ? -1.209 -16.038 -24.444 1.00 82.88 171 GLU A CA 1
ATOM 1316 C C . GLU A 1 171 ? -0.233 -15.426 -25.459 1.00 82.88 171 GLU A C 1
ATOM 1318 O O . GLU A 1 171 ? 0.981 -15.475 -25.247 1.00 82.88 171 GLU A O 1
ATOM 1323 N N . ALA A 1 172 ? -0.751 -14.817 -26.528 1.00 80.94 172 ALA A N 1
ATOM 1324 C CA . ALA A 1 172 ? 0.063 -14.128 -27.522 1.00 80.94 172 ALA A CA 1
ATOM 1325 C C . ALA A 1 172 ? 0.827 -12.945 -26.906 1.00 80.94 172 ALA A C 1
ATOM 1327 O O . ALA A 1 172 ? 2.046 -12.873 -27.054 1.00 80.94 172 ALA A O 1
ATOM 1328 N N . THR A 1 173 ? 0.150 -12.073 -26.149 1.00 77.94 173 THR A N 1
ATOM 1329 C CA . THR A 1 173 ? 0.793 -10.945 -25.454 1.00 77.94 173 THR A CA 1
ATOM 1330 C C . THR A 1 173 ? 1.830 -11.422 -24.440 1.00 77.94 173 THR A C 1
ATOM 1332 O O . THR A 1 173 ? 2.937 -10.890 -24.399 1.00 77.94 173 THR A O 1
ATOM 1335 N N . ARG A 1 174 ? 1.526 -12.475 -23.670 1.00 77.88 174 ARG A N 1
ATOM 1336 C CA . ARG A 1 174 ? 2.471 -13.058 -22.710 1.00 77.88 174 ARG A CA 1
ATOM 1337 C C . ARG A 1 174 ? 3.751 -13.535 -23.398 1.00 77.88 174 ARG A C 1
ATOM 1339 O O . ARG A 1 174 ? 4.830 -13.316 -22.867 1.00 77.88 174 ARG A O 1
ATOM 1346 N N . ARG A 1 175 ? 3.646 -14.199 -24.556 1.00 74.94 175 ARG A N 1
ATOM 1347 C CA . ARG A 1 175 ? 4.811 -14.707 -25.306 1.00 74.94 175 ARG A CA 1
ATOM 1348 C C . ARG A 1 175 ? 5.711 -13.582 -25.820 1.00 74.94 175 ARG A C 1
ATOM 1350 O O . ARG A 1 175 ? 6.922 -13.750 -25.768 1.00 74.94 175 ARG A O 1
ATOM 1357 N N . ILE A 1 176 ? 5.134 -12.459 -26.253 1.00 71.88 176 ILE A N 1
ATOM 1358 C CA . ILE A 1 176 ? 5.891 -11.287 -26.724 1.00 71.88 176 ILE A CA 1
ATOM 1359 C C . ILE A 1 176 ? 6.808 -10.741 -25.617 1.00 71.88 176 ILE A C 1
ATOM 1361 O O . ILE A 1 176 ? 7.967 -10.448 -25.888 1.00 71.88 176 ILE A O 1
ATOM 1365 N N . GLY A 1 177 ? 6.331 -10.693 -24.369 1.00 61.47 177 GLY A N 1
ATOM 1366 C CA . GLY A 1 177 ? 7.112 -10.187 -23.232 1.00 61.47 177 GLY A CA 1
ATOM 1367 C C . GLY A 1 177 ? 8.269 -11.078 -22.754 1.00 61.47 177 GLY A C 1
ATOM 1368 O O . GLY A 1 177 ? 9.013 -10.654 -21.883 1.00 61.47 177 GLY A O 1
ATOM 1369 N N . TYR A 1 178 ? 8.433 -12.301 -23.277 1.00 56.12 178 TYR A N 1
ATOM 1370 C CA . TYR A 1 178 ? 9.591 -13.162 -22.962 1.00 56.12 178 TYR A CA 1
ATOM 1371 C C . TYR A 1 178 ? 10.730 -13.048 -23.981 1.00 56.12 178 TYR A C 1
ATOM 1373 O O . TYR A 1 178 ? 11.785 -13.643 -23.779 1.00 56.12 178 TYR A O 1
ATOM 1381 N N . THR A 1 179 ? 10.498 -12.367 -25.103 1.00 47.22 179 THR A N 1
ATOM 1382 C CA . THR A 1 179 ? 11.436 -12.298 -26.235 1.00 47.22 179 THR A CA 1
ATOM 1383 C C . THR A 1 179 ? 12.022 -10.903 -26.455 1.00 47.22 179 THR A C 1
ATOM 1385 O O . THR A 1 179 ? 12.707 -10.704 -27.455 1.00 47.22 179 THR A O 1
ATOM 1388 N N . SER A 1 180 ? 11.717 -9.953 -25.567 1.00 45.12 180 SER A N 1
ATOM 1389 C CA . SER A 1 180 ? 12.186 -8.561 -25.590 1.00 45.12 180 SER A CA 1
ATOM 1390 C C . SER A 1 180 ? 13.148 -8.281 -24.452 1.00 45.12 180 SER A C 1
ATOM 1392 O O . SER A 1 180 ? 12.766 -8.652 -23.317 1.00 45.12 180 SER A O 1
#

Radius of gyration: 26.3 Å; Cα contacts (8 Å, |Δi|>4): 144; chains: 1; bounding box: 67×27×71 Å

Mean predicted aligned error: 11.7 Å

=== Feature glossary ===
The record interleaves many kinds of information about one protein. Here is each kind framed as the question it answers.

Q: What does the local fold look like, residue by residue?
A: The Foldseek 3Di string encodes local tertiary geometry as a 20-letter alphabet — one character per residue — derived from the relative positions of nearby Cα atoms. Unlike the amino-acid sequence, 3Di is a direct function of the 3D structure, so two proteins wi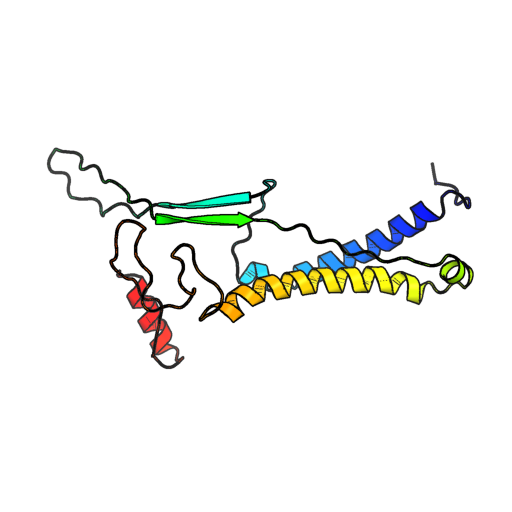th the same fold have similar 3Di strings even at low sequence identity.

Q: Which residues are in helices, strands, or loops?
A: The SS8 string is DSSP's per-residue secondary-structure call. α-helix (H) means an i→i+4 H-bond ladder; β-strand (E) means the residue participates in a β-sheet; 3₁₀ (G) and π (I) are tighter and wider helices; T/S are turns/bends; '-' is loop.

Q: How big and how compact is the whole molecule?
A: Radius of gyration (Rg) is the root-mean-square distance of Cα atoms from their centroid — a single number for overall size and compactness. A globular domain of N residues has Rg ≈ 2.2·N^0.38 Å; an extended or disordered chain has a much larger Rg. The Cα contact count is the number of residue pairs whose Cα atoms are within 8 Å and are more than four positions apart in sequence — a standard proxy for tertiary packing density. The bounding box is the smallest axis-aligned box enclosing all Cα atoms.

Q: Where is each backbone atom in 3D?
A: Structure coordinates are given as an mmCIF _atom_site loop: one row per atom with element, residue name, chain id, sequence number, and x/y/z position in Å. Only the four main-chain atoms per residue are included here; side chains are omitted to keep the record compact.

Q: What is the amino-acid chain?
A: Primary structure: the covalent order of the twenty standard amino acids along the backbone. Two proteins with the same sequence will (almost always) fold to the same structure; two with 30% identity often share a fold but not the details.

Q: What if only a Cα trace is available?
A: Three-state secondary structure (P-SEA) collapses the eight DSSP classes into helix (a), strand (b), and coil (c). P-SEA assigns these from Cα geometry alone — distances and angles — without requiring backbone oxygens, so it works on any Cα trace.

Q: What family and function is it annotated with?
A: Database cross-references. InterPro integrates a dozen domain/family signature databases into unified entries with residue-range hits. GO terms attach function/process/location labels with evidence codes. CATH codes position the fold in a four-level structural taxonomy. Organism is the NCBI-taxonomy species name.

Q: How confident is the AlphaFold model at each residue?
A: pLDDT is the predicted lDDT-Cα score: AlphaFold's confidence that the local environment of each residue (all inter-atomic distances within 15 Å) is correctly placed. It is a per-residue number between 0 and 100, with higher meaning more reliable.

Q: How mobile is each atom in the crystal?
A: B-factor (Debye–Waller factor) reflects atomic displacement in the crystal lattice. It is an experimental observable (units Å²), not a prediction; low values mean the atom is pinned down, high values mean it moves or is heterogeneous across the crystal.

Q: Which residues are buried vs exposed?
A: SASA measures how much of the protein is reachable by solvent. It is computed by rolling a water-sized probe over the atomic surface and summing the exposed area (Å²). Per-residue SASA distinguishes core (buried, low SASA) from surface (exposed, high SASA) residues; total SASA is a whole-molecule size measure.

Q: What do the diagnostic plots show?
A: Plot images: a contact map (which residues are close in 3D, as an N×N binary image), a Ramachandran scatter (backbone torsion angles, revealing secondary-structure composition at a glance), and — for AlphaFold structures — a PAE heatmap (pairwise prediction confidence).

Q: What known structures does this most resemble?
A: The Foldseek neighbor list gives the closest experimentally determined structures in the PDB, ranked by structural alignment. TM-score near 1 means near-identical fold; near 0.3 means only rough topology match. This is how one finds what a novel AlphaFold prediction most resembles in the solved-structure universe.

Q: Are the domains correctly placed relative to each other?
A: Predicted aligned error is AlphaFold's pairwise confidence. Unlike pLDDT (per-residue), PAE is per-residue-pair and captures whether two parts of the structure are correctly placed relative to each other. Units are ångströms of expected positional error.

Q: What do the rendered images show?
A: Structure images are PyMOL renders from six orthogonal camera directions. Cartoon representation draws helices as coils and strands as arrows; sticks shows the backbone as bonds; surface shows the solvent-excluded envelope. Rainbow coloring maps sequence position to hue (blue→red, N→C); chain coloring assigns a distinct color per polypeptide.

Q: What are the backbone torsion angles?
A: φ (phi) and ψ (psi) are the two rotatable backbone dihedrals per residue: φ is the C(i-1)–N–Cα–C torsion, ψ is the N–Cα–C–N(i+1) torsion, both in degrees on (−180°, 180°]. α-helical residues cluster near (−60°, −45°); β-strand residues near (−120°, +130°). A Ramachandran plot is simply a scatter of (φ, ψ) for every residue.